Protein AF-A0A2N9N181-F1 (afdb_monomer_lite)

Structure (mmCIF, N/CA/C/O backbone):
data_AF-A0A2N9N181-F1
#
_entry.id   AF-A0A2N9N181-F1
#
loop_
_atom_site.group_PDB
_atom_site.id
_atom_site.type_symbol
_atom_site.label_atom_id
_atom_site.label_alt_id
_atom_site.label_comp_id
_atom_site.label_asym_id
_atom_site.label_entity_id
_atom_site.label_seq_id
_atom_site.pdbx_PDB_ins_code
_atom_site.Cartn_x
_atom_site.Cartn_y
_atom_site.Cartn_z
_atom_site.occupancy
_atom_site.B_iso_or_equiv
_atom_site.auth_seq_id
_atom_site.auth_comp_id
_atom_site.auth_asym_id
_atom_site.auth_atom_id
_atom_site.pdbx_PDB_model_num
ATOM 1 N N . MET A 1 1 ? -2.120 -4.853 -26.267 1.00 71.81 1 MET A N 1
ATOM 2 C CA . MET A 1 1 ? -1.661 -5.645 -25.113 1.00 71.81 1 MET A CA 1
ATOM 3 C C . MET A 1 1 ? -1.950 -7.087 -25.451 1.00 71.81 1 MET A C 1
ATOM 5 O O . MET A 1 1 ? -3.039 -7.342 -25.959 1.00 71.81 1 MET A O 1
ATOM 9 N N . THR A 1 2 ? -0.978 -7.984 -25.324 1.00 90.81 2 THR A N 1
ATOM 10 C CA . THR A 1 2 ? -1.263 -9.405 -25.548 1.00 90.81 2 THR A CA 1
ATOM 11 C C . THR A 1 2 ? -2.114 -9.945 -24.389 1.00 90.81 2 THR A C 1
ATOM 13 O O . THR A 1 2 ? -2.106 -9.345 -23.311 1.00 90.81 2 THR A O 1
ATOM 16 N N . PRO A 1 3 ? -2.846 -11.059 -24.567 1.00 93.81 3 PRO A N 1
ATOM 17 C CA . PRO A 1 3 ? -3.546 -11.702 -23.452 1.00 93.81 3 PRO A CA 1
ATOM 18 C C . PRO A 1 3 ? -2.609 -12.076 -22.291 1.00 93.81 3 PRO A C 1
ATOM 20 O O . PRO A 1 3 ? -3.008 -12.036 -21.132 1.00 93.81 3 PRO A O 1
ATOM 23 N N . GLU A 1 4 ? -1.349 -12.401 -22.596 1.00 93.12 4 GLU A N 1
ATOM 24 C CA . GLU A 1 4 ? -0.320 -12.702 -21.598 1.00 93.12 4 GLU A CA 1
ATOM 25 C C . GLU A 1 4 ? 0.081 -11.456 -20.792 1.00 93.12 4 GLU A C 1
ATOM 27 O O . GLU A 1 4 ? 0.123 -11.507 -19.562 1.00 93.12 4 GLU A O 1
ATOM 32 N N . ASP A 1 5 ? 0.272 -10.313 -21.460 1.00 91.00 5 ASP A N 1
ATOM 33 C CA . ASP A 1 5 ? 0.537 -9.032 -20.789 1.00 91.00 5 ASP A CA 1
ATOM 34 C C . ASP A 1 5 ? -0.628 -8.618 -19.876 1.00 91.00 5 ASP A C 1
ATOM 36 O O . ASP A 1 5 ? -0.415 -8.044 -18.806 1.00 91.00 5 ASP A O 1
ATOM 40 N N . GLU A 1 6 ? -1.866 -8.905 -20.290 1.00 94.12 6 GLU A N 1
ATOM 41 C CA . GLU A 1 6 ? -3.066 -8.642 -19.494 1.00 94.12 6 GLU A CA 1
ATOM 42 C C . GLU A 1 6 ? -3.140 -9.500 -18.242 1.00 94.12 6 GLU A C 1
ATOM 44 O O . GLU A 1 6 ? -3.325 -8.960 -17.149 1.00 94.12 6 GLU A O 1
ATOM 49 N N . ALA A 1 7 ? -2.905 -10.802 -18.374 1.00 96.50 7 ALA A N 1
ATOM 50 C CA . ALA A 1 7 ? -2.836 -11.695 -17.227 1.00 96.50 7 ALA A CA 1
ATOM 51 C C . ALA A 1 7 ? -1.721 -11.277 -16.249 1.00 96.50 7 ALA A C 1
ATOM 53 O O . ALA A 1 7 ? -1.941 -11.241 -15.036 1.00 96.50 7 ALA A O 1
ATOM 54 N N . ALA A 1 8 ? -0.544 -10.896 -16.757 1.00 96.38 8 ALA A N 1
ATOM 55 C CA . ALA A 1 8 ? 0.573 -10.446 -15.929 1.00 96.38 8 ALA A CA 1
ATOM 56 C C . ALA A 1 8 ? 0.271 -9.128 -15.195 1.00 96.38 8 ALA A C 1
ATOM 58 O O . ALA A 1 8 ? 0.608 -8.980 -14.015 1.00 96.38 8 ALA A O 1
ATOM 59 N N . TYR A 1 9 ? -0.396 -8.184 -15.866 1.00 97.38 9 TYR A N 1
ATOM 60 C CA . TYR A 1 9 ? -0.842 -6.934 -15.255 1.00 97.38 9 TYR A CA 1
ATOM 61 C C . TYR A 1 9 ? -1.879 -7.179 -14.152 1.00 97.38 9 TYR A C 1
ATOM 63 O O . TYR A 1 9 ? -1.721 -6.676 -13.039 1.00 97.38 9 TYR A O 1
ATOM 71 N N . GLN A 1 10 ? -2.899 -7.997 -14.424 1.00 97.88 10 GLN A N 1
ATOM 72 C CA . GLN A 1 10 ? -3.932 -8.340 -13.444 1.00 97.88 10 GLN A CA 1
ATOM 73 C C . GLN A 1 10 ? -3.334 -9.033 -12.214 1.00 97.88 10 GLN A C 1
ATOM 75 O O . GLN A 1 10 ? -3.626 -8.632 -11.087 1.00 97.88 10 GLN A O 1
ATOM 80 N N . ALA A 1 11 ? -2.434 -10.001 -12.416 1.00 98.06 11 ALA A N 1
ATOM 81 C CA . ALA A 1 11 ? -1.727 -10.672 -11.326 1.00 98.06 11 ALA A CA 1
ATOM 82 C C . ALA A 1 11 ? -0.882 -9.691 -10.491 1.00 98.06 11 ALA A C 1
ATOM 84 O O . ALA A 1 11 ? -0.854 -9.775 -9.262 1.00 98.06 11 ALA A O 1
ATOM 85 N N . HIS A 1 12 ? -0.224 -8.720 -11.135 1.00 97.88 12 HIS A N 1
ATOM 86 C CA . HIS A 1 12 ? 0.510 -7.656 -10.442 1.00 97.88 12 HIS A CA 1
ATOM 87 C C . HIS A 1 12 ? -0.420 -6.774 -9.601 1.00 97.88 12 HIS A C 1
ATOM 89 O O . HIS A 1 12 ? -0.126 -6.533 -8.430 1.00 97.88 12 HIS A O 1
ATOM 95 N N . CYS A 1 13 ? -1.542 -6.314 -10.159 1.00 98.12 13 CYS A N 1
ATOM 96 C CA . CYS A 1 13 ? -2.526 -5.519 -9.421 1.00 98.12 13 CYS A CA 1
ATOM 97 C C . CYS A 1 13 ? -3.095 -6.296 -8.229 1.00 98.12 13 CYS A C 1
ATOM 99 O O . CYS A 1 13 ? -3.147 -5.758 -7.123 1.00 98.12 13 CYS A O 1
ATOM 101 N N . GLN A 1 14 ? -3.442 -7.570 -8.421 1.00 98.25 14 GLN A N 1
ATOM 102 C CA . GLN A 1 14 ? -3.933 -8.428 -7.347 1.00 98.25 14 GLN A CA 1
ATOM 103 C C . GLN A 1 14 ? -2.898 -8.573 -6.224 1.00 98.25 14 GLN A C 1
ATOM 105 O O . GLN A 1 14 ? -3.222 -8.329 -5.063 1.00 98.25 14 GLN A O 1
ATOM 110 N N . GLY A 1 15 ? -1.637 -8.868 -6.555 1.00 98.38 15 GLY A N 1
ATOM 111 C CA . GLY A 1 15 ? -0.574 -8.976 -5.553 1.00 98.38 15 GLY A CA 1
ATOM 112 C C . GLY A 1 15 ? -0.346 -7.675 -4.772 1.00 98.38 15 GLY A C 1
ATOM 113 O O . GLY A 1 15 ? -0.043 -7.710 -3.578 1.00 98.38 15 GLY A O 1
ATOM 114 N N . MET A 1 16 ? -0.536 -6.514 -5.408 1.00 98.25 16 MET A N 1
ATOM 115 C CA . MET A 1 16 ? -0.464 -5.209 -4.739 1.00 98.25 16 MET A CA 1
ATOM 116 C C . MET A 1 16 ? -1.626 -4.993 -3.761 1.00 98.25 16 MET A C 1
ATOM 118 O O . MET A 1 16 ? -1.395 -4.506 -2.654 1.00 98.25 16 MET A O 1
ATOM 122 N N . VAL A 1 17 ? -2.848 -5.381 -4.139 1.00 98.19 17 VAL A N 1
ATOM 123 C CA . VAL A 1 17 ? -4.029 -5.331 -3.260 1.00 98.19 17 VAL A CA 1
ATOM 124 C C . VAL A 1 17 ? -3.856 -6.260 -2.061 1.00 98.19 17 VAL A C 1
ATOM 126 O O . VAL A 1 17 ? -4.070 -5.829 -0.932 1.00 98.19 17 VAL A O 1
ATOM 129 N N . GLU A 1 18 ? -3.399 -7.492 -2.278 1.00 97.94 18 GLU A N 1
ATOM 130 C CA . GLU A 1 18 ? -3.136 -8.455 -1.201 1.00 97.94 18 GLU A CA 1
ATOM 131 C C . GLU A 1 18 ? -2.053 -7.953 -0.235 1.00 97.94 18 GLU A C 1
ATOM 133 O O . GLU A 1 18 ? -2.201 -8.063 0.981 1.00 97.94 18 GLU A O 1
ATOM 138 N N . SER A 1 19 ? -0.987 -7.347 -0.764 1.00 97.31 19 SER A N 1
ATOM 139 C CA . SER A 1 19 ? 0.142 -6.868 0.044 1.00 97.31 19 SER A CA 1
ATOM 140 C C . SER A 1 19 ? -0.178 -5.614 0.857 1.00 97.31 19 SER A C 1
ATOM 142 O O . SER A 1 19 ? 0.346 -5.443 1.957 1.00 97.31 19 SER A O 1
ATOM 144 N N . LEU A 1 20 ? -0.977 -4.698 0.300 1.00 97.00 20 LEU A N 1
ATOM 145 C CA . LEU A 1 20 ? -1.283 -3.411 0.930 1.00 97.00 20 LEU A CA 1
ATOM 146 C C . LEU A 1 20 ? -2.609 -3.412 1.695 1.00 97.00 20 LEU A C 1
ATOM 148 O O . LEU A 1 20 ? -2.837 -2.484 2.468 1.00 97.00 20 LEU A O 1
ATOM 152 N N . ALA A 1 21 ? -3.447 -4.436 1.502 1.00 96.12 21 ALA A N 1
ATOM 153 C CA . ALA A 1 21 ? -4.716 -4.663 2.194 1.00 96.12 21 ALA A CA 1
ATOM 154 C C . ALA A 1 21 ? -5.567 -3.383 2.363 1.00 96.12 21 ALA A C 1
ATOM 156 O O . ALA A 1 21 ? -5.899 -3.011 3.495 1.00 96.12 21 ALA A O 1
ATOM 157 N N . PRO A 1 22 ? -5.889 -2.675 1.262 1.00 96.00 22 PRO A N 1
ATOM 158 C CA . PRO A 1 22 ? -6.656 -1.442 1.342 1.00 96.00 22 PRO A CA 1
ATOM 159 C C . PRO A 1 22 ? -8.066 -1.689 1.882 1.00 96.00 22 PRO A C 1
ATOM 161 O O . PRO A 1 22 ? -8.705 -2.693 1.563 1.00 96.00 22 PRO A O 1
ATOM 164 N N . LEU A 1 23 ? -8.576 -0.731 2.653 1.00 91.75 23 LEU A N 1
ATOM 165 C CA . LEU A 1 23 ? -9.956 -0.713 3.125 1.00 91.75 23 LEU A CA 1
ATOM 166 C C . LEU A 1 23 ? -10.688 0.560 2.701 1.00 91.75 23 LEU A C 1
ATOM 168 O O . LEU A 1 23 ? -10.236 1.680 2.925 1.00 91.75 23 LEU A O 1
ATOM 172 N N . GLY A 1 24 ? -11.880 0.371 2.139 1.00 89.81 24 GLY A N 1
ATOM 173 C CA . GLY A 1 24 ? -12.690 1.464 1.615 1.00 89.81 24 GLY A CA 1
ATOM 174 C C . GLY A 1 24 ? -12.166 2.010 0.286 1.00 89.81 24 GLY A C 1
ATOM 175 O O . GLY A 1 24 ? -11.045 1.746 -0.140 1.00 89.81 24 GLY A O 1
ATOM 176 N N . HIS A 1 25 ? -13.011 2.787 -0.388 1.00 91.44 25 HIS A N 1
ATOM 177 C CA . HIS A 1 25 ? -12.745 3.250 -1.751 1.00 91.44 25 HIS A CA 1
ATOM 178 C C . HIS A 1 25 ? -11.453 4.071 -1.866 1.00 91.44 25 HIS A C 1
ATOM 180 O O . HIS A 1 25 ? -10.678 3.854 -2.788 1.00 91.44 25 HIS A O 1
ATOM 186 N N . PHE A 1 26 ? -11.183 4.955 -0.902 1.00 92.19 26 PHE A N 1
ATOM 187 C CA . PHE A 1 26 ? -10.013 5.830 -0.957 1.00 92.19 26 PHE A CA 1
ATOM 188 C C . PHE A 1 26 ? -8.683 5.066 -0.861 1.00 92.19 26 PHE A C 1
ATOM 190 O O . PHE A 1 26 ? -7.774 5.320 -1.650 1.00 92.19 26 PHE A O 1
ATOM 197 N N . GLU A 1 27 ? -8.562 4.105 0.065 1.00 95.38 27 GLU A N 1
ATOM 198 C CA . GLU A 1 27 ? -7.365 3.256 0.129 1.00 95.38 27 GLU A CA 1
ATOM 199 C C . GLU A 1 27 ? -7.252 2.380 -1.131 1.00 95.38 27 GLU A C 1
ATOM 201 O O . GLU A 1 27 ? -6.150 2.226 -1.660 1.00 95.38 27 GLU A O 1
ATOM 206 N N . CYS A 1 28 ? -8.370 1.850 -1.649 1.00 96.75 28 CYS A N 1
ATOM 207 C CA . CYS A 1 28 ? -8.379 1.057 -2.883 1.00 96.75 28 CYS A CA 1
ATOM 208 C C . CYS A 1 28 ? -7.861 1.857 -4.085 1.00 96.75 28 CYS A C 1
ATOM 210 O O . CYS A 1 28 ? -7.011 1.360 -4.821 1.00 96.75 28 CYS A O 1
ATOM 212 N N . ASP A 1 29 ? -8.307 3.101 -4.250 1.00 97.62 29 ASP A N 1
ATOM 213 C CA . ASP A 1 29 ? -7.866 3.978 -5.337 1.00 97.62 29 ASP A CA 1
ATOM 214 C C . ASP A 1 29 ? -6.372 4.313 -5.231 1.00 97.62 29 ASP A C 1
ATOM 216 O O . ASP A 1 29 ? -5.650 4.312 -6.233 1.00 97.62 29 ASP A O 1
ATOM 220 N N . LEU A 1 30 ? -5.873 4.552 -4.011 1.00 98.00 30 LEU A N 1
ATOM 221 C CA . LEU A 1 30 ? -4.442 4.750 -3.771 1.00 98.00 30 LEU A CA 1
ATOM 222 C C . LEU A 1 30 ? -3.639 3.507 -4.157 1.00 98.00 30 LEU A C 1
ATOM 224 O O . LEU A 1 30 ? -2.631 3.627 -4.856 1.00 98.00 30 LEU A O 1
ATOM 228 N N . VAL A 1 31 ? -4.082 2.322 -3.731 1.00 98.56 31 VAL A N 1
ATOM 229 C CA . VAL A 1 31 ? -3.414 1.053 -4.049 1.00 98.56 31 VAL A CA 1
ATOM 230 C C . VAL A 1 31 ? -3.435 0.772 -5.547 1.00 98.56 31 VAL A C 1
ATOM 232 O O . VAL A 1 31 ? -2.388 0.415 -6.087 1.00 98.56 31 VAL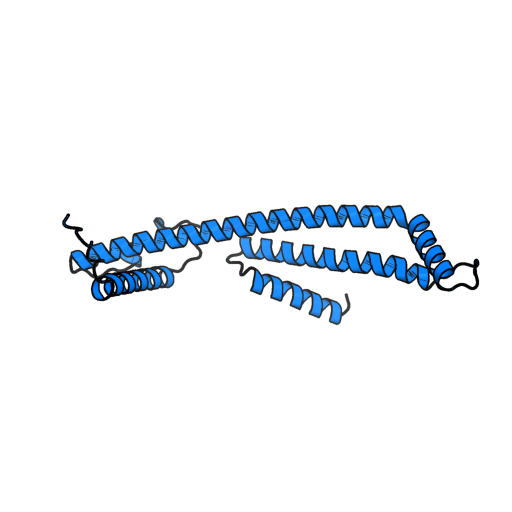 A O 1
ATOM 235 N N . GLN A 1 32 ? -4.557 1.006 -6.231 1.00 98.38 32 GLN A N 1
ATOM 236 C CA . GLN A 1 32 ? -4.631 0.874 -7.684 1.00 98.38 32 GLN A CA 1
ATOM 237 C C . GLN A 1 32 ? -3.651 1.832 -8.368 1.00 98.38 32 GLN A C 1
ATOM 239 O O . GLN A 1 32 ? -2.826 1.390 -9.161 1.00 98.38 32 GLN A O 1
ATOM 244 N N . SER A 1 33 ? -3.631 3.120 -7.993 1.00 98.38 33 SER A N 1
ATOM 245 C CA . SER A 1 33 ? -2.669 4.069 -8.573 1.00 98.38 33 SER A CA 1
ATOM 246 C C . SER A 1 33 ? -1.219 3.649 -8.327 1.00 98.38 33 SER A C 1
ATOM 248 O O . SER A 1 33 ? -0.379 3.862 -9.199 1.00 98.38 33 SER A O 1
ATOM 250 N N . ILE A 1 34 ? -0.893 3.097 -7.153 1.00 98.62 34 ILE A N 1
ATOM 251 C CA . ILE A 1 34 ? 0.455 2.590 -6.863 1.00 98.62 34 ILE A CA 1
ATOM 252 C C . ILE A 1 34 ? 0.761 1.373 -7.744 1.00 98.62 34 ILE A C 1
ATOM 254 O O . ILE A 1 34 ? 1.871 1.268 -8.267 1.00 98.62 34 ILE A O 1
ATOM 258 N N . ALA A 1 35 ? -0.192 0.454 -7.915 1.00 98.50 35 ALA A N 1
ATOM 259 C CA . ALA A 1 35 ? -0.028 -0.717 -8.768 1.00 98.50 35 ALA A CA 1
ATOM 260 C C . ALA A 1 35 ? 0.243 -0.306 -10.223 1.00 98.50 35 ALA A C 1
ATOM 262 O O . ALA A 1 35 ? 1.243 -0.753 -10.792 1.00 98.50 35 ALA A O 1
ATOM 263 N N . ASP A 1 36 ? -0.563 0.602 -10.770 1.00 98.25 36 ASP A N 1
ATOM 264 C CA . ASP A 1 36 ? -0.435 1.124 -12.133 1.00 98.25 36 ASP A CA 1
ATOM 265 C C . ASP A 1 36 ? 0.925 1.795 -12.345 1.00 98.25 36 ASP A C 1
ATOM 267 O O . ASP A 1 36 ? 1.640 1.508 -13.305 1.00 98.25 36 ASP A O 1
ATOM 271 N N . ASP A 1 37 ? 1.326 2.667 -11.420 1.00 98.44 37 ASP A N 1
ATOM 272 C CA . ASP A 1 37 ? 2.590 3.394 -11.507 1.00 98.44 37 ASP A CA 1
ATOM 273 C C . ASP A 1 37 ? 3.799 2.445 -11.404 1.00 98.44 37 ASP A C 1
ATOM 275 O O . ASP A 1 37 ? 4.768 2.583 -12.154 1.00 98.44 37 ASP A O 1
ATOM 279 N N . ARG A 1 38 ? 3.739 1.420 -10.541 1.00 97.94 38 ARG A N 1
ATOM 280 C CA . ARG A 1 38 ? 4.785 0.384 -10.470 1.00 97.94 38 ARG A CA 1
ATOM 281 C C . ARG A 1 38 ? 4.840 -0.465 -11.734 1.00 97.94 38 ARG A C 1
ATOM 283 O O . ARG A 1 38 ? 5.930 -0.852 -12.149 1.00 97.94 38 ARG A O 1
ATOM 290 N N . TRP A 1 39 ? 3.694 -0.759 -12.344 1.00 97.81 39 TRP A N 1
ATOM 291 C CA . TRP A 1 39 ? 3.648 -1.462 -13.623 1.00 97.81 39 TRP A CA 1
ATOM 292 C C . TRP A 1 39 ? 4.304 -0.631 -14.727 1.00 97.81 39 TRP A C 1
ATOM 294 O O . TRP A 1 39 ? 5.136 -1.136 -15.477 1.00 97.81 39 TRP A O 1
ATOM 304 N N . ARG A 1 40 ? 4.028 0.676 -14.763 1.00 96.69 40 ARG A N 1
ATOM 305 C CA . ARG A 1 40 ? 4.666 1.607 -15.703 1.00 96.69 40 ARG A CA 1
ATOM 306 C C . ARG A 1 40 ? 6.184 1.670 -15.539 1.00 96.69 40 ARG A C 1
ATOM 308 O O . ARG A 1 40 ? 6.869 1.731 -16.552 1.00 96.69 40 ARG A O 1
ATOM 315 N N . LEU A 1 41 ? 6.712 1.609 -14.313 1.00 97.44 41 LEU A N 1
ATOM 316 C CA . LEU A 1 41 ? 8.164 1.515 -14.088 1.00 97.44 41 LEU A CA 1
ATOM 317 C C . LEU A 1 41 ? 8.755 0.196 -14.606 1.00 97.44 41 LEU A C 1
ATOM 319 O O . LEU A 1 41 ? 9.825 0.207 -15.206 1.00 97.44 41 LEU A O 1
ATOM 323 N N . LYS A 1 42 ? 8.057 -0.937 -14.437 1.00 95.81 42 LYS A N 1
ATOM 324 C CA . LYS A 1 42 ? 8.494 -2.215 -15.032 1.00 95.81 42 LYS A CA 1
ATOM 325 C C . LYS A 1 42 ? 8.566 -2.112 -16.557 1.00 95.81 42 LYS A C 1
ATOM 327 O O . LYS A 1 42 ? 9.546 -2.545 -17.153 1.00 95.81 42 LYS A O 1
ATOM 332 N N . LEU A 1 43 ? 7.550 -1.511 -17.178 1.00 94.38 43 LEU A N 1
ATOM 333 C CA . LEU A 1 43 ? 7.524 -1.303 -18.625 1.00 94.38 43 LEU A CA 1
ATOM 334 C C . LEU A 1 43 ? 8.610 -0.329 -19.098 1.00 94.38 43 LEU A C 1
ATOM 336 O O . LEU A 1 43 ? 9.186 -0.559 -20.155 1.00 94.38 43 LEU A O 1
ATOM 340 N N . ALA A 1 44 ? 8.919 0.719 -18.330 1.00 95.62 44 ALA A N 1
ATOM 341 C CA . ALA A 1 44 ? 10.008 1.645 -18.643 1.00 95.62 44 ALA A CA 1
ATOM 342 C C . ALA A 1 44 ? 11.359 0.915 -18.734 1.00 95.62 44 ALA A C 1
ATOM 344 O O . ALA A 1 44 ? 12.014 0.984 -19.771 1.00 95.62 44 ALA A O 1
ATOM 345 N N . ALA A 1 45 ? 11.685 0.086 -17.738 1.00 93.38 45 ALA A N 1
ATOM 346 C CA . ALA A 1 45 ? 12.902 -0.728 -17.753 1.00 93.38 45 ALA A CA 1
ATOM 347 C C . ALA A 1 45 ? 12.966 -1.697 -18.953 1.00 93.38 45 ALA A C 1
ATOM 349 O O . ALA A 1 45 ? 14.033 -1.925 -19.528 1.00 93.38 45 ALA A O 1
ATOM 350 N N . VAL A 1 46 ? 11.822 -2.260 -19.363 1.00 94.31 46 VAL A N 1
ATOM 351 C CA . VAL A 1 46 ? 11.732 -3.105 -20.567 1.00 94.31 46 VAL A CA 1
ATOM 352 C C . VAL A 1 46 ? 11.974 -2.286 -21.838 1.00 94.31 46 VAL A C 1
ATOM 354 O O . VAL A 1 46 ? 12.702 -2.737 -22.720 1.00 94.31 46 VAL A O 1
ATOM 357 N N . ILE A 1 47 ? 11.398 -1.085 -21.942 1.00 93.69 47 ILE A N 1
ATOM 358 C CA . ILE A 1 47 ? 11.589 -0.184 -23.090 1.00 93.69 47 ILE A CA 1
ATOM 359 C C . ILE A 1 47 ? 13.057 0.228 -23.220 1.00 93.69 47 ILE A C 1
ATOM 361 O O . ILE A 1 47 ? 13.586 0.209 -24.335 1.00 93.69 47 ILE A O 1
ATOM 365 N N . ASP A 1 48 ? 13.718 0.549 -22.108 1.00 92.75 48 ASP A N 1
ATOM 366 C CA . ASP A 1 48 ? 15.146 0.866 -22.092 1.00 92.75 48 ASP A CA 1
ATOM 367 C C . ASP A 1 48 ? 15.974 -0.301 -22.636 1.00 92.75 48 ASP A C 1
ATOM 369 O O . ASP A 1 48 ? 16.706 -0.145 -23.616 1.00 92.75 48 ASP A O 1
ATOM 373 N N . ASN A 1 49 ? 15.797 -1.501 -22.079 1.00 93.38 49 ASN A N 1
ATOM 374 C CA . ASN A 1 49 ? 16.544 -2.683 -22.509 1.00 93.38 49 ASN A CA 1
ATOM 375 C C . ASN A 1 49 ? 16.282 -3.032 -23.988 1.00 93.38 49 ASN A C 1
ATOM 377 O O . ASN A 1 49 ? 17.209 -3.256 -24.773 1.00 93.38 49 ASN A O 1
ATOM 381 N N . ASN A 1 50 ? 15.017 -3.001 -24.408 1.00 93.69 50 ASN A N 1
ATOM 382 C CA . ASN A 1 50 ? 14.636 -3.291 -25.789 1.00 93.69 50 ASN A CA 1
ATOM 383 C C . ASN A 1 50 ? 15.186 -2.254 -26.776 1.00 93.69 50 ASN A C 1
ATOM 385 O O . ASN A 1 50 ? 15.444 -2.589 -27.932 1.00 93.69 50 ASN A O 1
ATOM 389 N N . THR A 1 51 ? 15.401 -1.011 -26.341 1.00 93.94 51 THR A N 1
ATOM 390 C CA .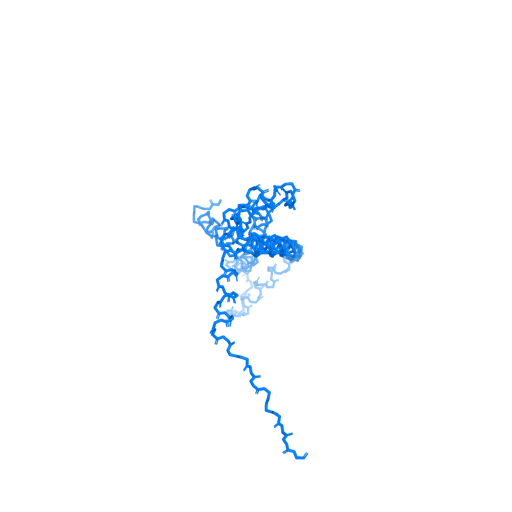 THR A 1 51 ? 15.994 0.036 -27.180 1.00 93.94 51 THR A CA 1
ATOM 391 C C . THR A 1 51 ? 17.450 -0.274 -27.520 1.00 93.94 51 THR A C 1
ATOM 393 O O . THR A 1 51 ? 17.822 -0.212 -28.692 1.00 93.94 51 THR A O 1
ATOM 396 N N . PHE A 1 52 ? 18.249 -0.711 -26.544 1.00 92.31 52 PHE A N 1
ATOM 397 C CA . PHE A 1 52 ? 19.623 -1.158 -26.798 1.00 92.31 52 PHE A CA 1
ATOM 398 C C . PHE A 1 52 ? 19.676 -2.493 -27.543 1.00 92.31 52 PHE A C 1
ATOM 400 O O . PHE A 1 52 ? 20.453 -2.641 -28.484 1.00 92.31 52 PHE A O 1
ATOM 407 N N . THR A 1 53 ? 18.804 -3.440 -27.189 1.00 93.75 53 THR A N 1
ATOM 408 C CA . THR A 1 53 ? 18.717 -4.739 -27.870 1.00 93.75 53 THR A CA 1
ATOM 409 C C . THR A 1 53 ? 18.362 -4.578 -29.351 1.00 93.75 53 THR A C 1
ATOM 411 O O . THR A 1 53 ? 18.924 -5.268 -30.197 1.00 93.75 53 THR A O 1
ATOM 414 N N . ARG A 1 54 ? 17.482 -3.632 -29.704 1.00 92.69 54 ARG A N 1
ATOM 415 C CA . ARG A 1 54 ? 17.195 -3.294 -31.107 1.00 92.69 54 ARG A CA 1
ATOM 416 C C . ARG A 1 54 ? 18.454 -2.847 -31.848 1.00 92.69 54 ARG A C 1
ATOM 418 O O . ARG A 1 54 ? 18.683 -3.319 -32.951 1.00 92.69 54 ARG A O 1
ATOM 425 N N . GLY A 1 55 ? 19.275 -1.989 -31.240 1.00 89.62 55 GLY A N 1
ATOM 426 C CA . GLY A 1 55 ? 20.528 -1.539 -31.852 1.00 89.62 55 GLY A CA 1
ATOM 427 C C . GLY A 1 55 ? 21.538 -2.659 -32.085 1.00 89.62 55 GLY A C 1
ATOM 428 O O . GLY A 1 55 ? 22.235 -2.643 -33.092 1.00 89.62 55 GLY A O 1
ATOM 429 N N . LEU A 1 56 ? 21.586 -3.653 -31.192 1.00 89.19 56 LEU A N 1
ATOM 430 C CA . LEU A 1 56 ? 22.428 -4.841 -31.372 1.00 89.19 56 LEU A CA 1
ATOM 431 C C . LEU A 1 56 ? 21.963 -5.728 -32.538 1.00 89.19 56 LEU A C 1
ATOM 433 O O . LEU A 1 56 ? 22.790 -6.360 -33.185 1.00 89.19 56 LEU A O 1
ATOM 437 N N . ASN A 1 57 ? 20.655 -5.770 -32.807 1.00 89.44 57 ASN A N 1
ATOM 438 C CA . ASN A 1 57 ? 20.071 -6.562 -33.895 1.00 89.44 57 ASN A CA 1
ATOM 439 C C . ASN A 1 57 ? 20.057 -5.837 -35.253 1.00 89.44 57 ASN A C 1
ATOM 441 O O . ASN A 1 57 ? 19.701 -6.451 -36.256 1.00 89.44 57 ASN A O 1
ATOM 445 N N . ASP A 1 58 ? 20.431 -4.558 -35.284 1.00 86.38 58 ASP A N 1
ATOM 446 C CA . ASP A 1 58 ? 20.510 -3.726 -36.489 1.00 86.38 58 ASP A CA 1
ATOM 447 C C . ASP A 1 58 ? 21.938 -3.166 -36.631 1.00 86.38 58 ASP A C 1
ATOM 449 O O . ASP A 1 58 ? 22.174 -1.996 -36.311 1.00 86.38 58 ASP A O 1
ATOM 453 N N . PRO A 1 59 ? 22.931 -4.024 -36.951 1.00 71.12 59 PRO A N 1
ATOM 454 C CA . PRO A 1 59 ? 24.347 -3.665 -36.942 1.00 71.12 59 PRO A CA 1
ATOM 455 C C . PRO A 1 59 ? 24.699 -2.637 -38.028 1.00 71.12 59 PRO A C 1
ATOM 457 O O . PRO A 1 59 ? 24.064 -2.574 -39.074 1.00 71.12 59 PRO A O 1
ATOM 460 N N . ASP A 1 60 ? 25.729 -1.830 -37.755 1.00 71.62 60 ASP A N 1
ATOM 461 C CA . ASP A 1 60 ? 26.261 -0.857 -38.722 1.00 71.62 60 ASP A CA 1
ATOM 462 C C . ASP A 1 60 ? 27.097 -1.534 -39.812 1.00 71.62 60 ASP A C 1
ATOM 464 O O . ASP A 1 60 ? 27.517 -2.678 -39.643 1.00 71.62 60 ASP A O 1
ATOM 468 N N . ASP A 1 61 ? 27.465 -0.770 -40.843 1.00 79.38 61 ASP A N 1
ATOM 469 C CA . ASP A 1 61 ? 28.429 -1.204 -41.867 1.00 79.38 61 ASP A CA 1
ATOM 470 C C . ASP A 1 61 ? 29.872 -1.317 -41.319 1.00 79.38 61 ASP A C 1
ATOM 472 O O . ASP A 1 61 ? 30.763 -1.887 -41.956 1.00 79.38 61 ASP A O 1
ATOM 476 N N . ILE A 1 62 ? 30.136 -0.746 -40.138 1.00 78.12 62 ILE A N 1
ATOM 477 C CA . ILE A 1 62 ? 31.441 -0.796 -39.474 1.00 78.12 62 ILE A CA 1
ATOM 478 C C . ILE A 1 62 ? 31.550 -2.100 -38.679 1.00 78.12 62 ILE A C 1
ATOM 480 O O . ILE A 1 62 ? 30.915 -2.250 -37.637 1.00 78.12 62 ILE A O 1
ATOM 484 N N . HIS A 1 63 ? 32.416 -3.002 -39.146 1.00 82.69 63 HIS A N 1
ATOM 485 C CA . HIS A 1 63 ? 32.728 -4.269 -38.484 1.00 82.69 63 HIS A CA 1
ATOM 486 C C . HIS A 1 63 ? 34.191 -4.316 -38.050 1.00 82.69 63 HIS A C 1
ATOM 488 O O . HIS A 1 63 ? 35.106 -4.327 -38.878 1.00 82.69 63 HIS A O 1
ATOM 494 N N . THR A 1 64 ? 34.429 -4.388 -36.745 1.00 84.12 64 THR A N 1
ATOM 495 C CA . THR A 1 64 ? 35.770 -4.416 -36.155 1.00 84.12 64 THR A CA 1
ATOM 496 C C . THR A 1 64 ? 36.366 -5.821 -36.085 1.00 84.12 64 THR A C 1
ATOM 498 O O . THR A 1 64 ? 37.474 -5.972 -35.583 1.00 84.12 64 THR A O 1
ATOM 501 N N . GLN A 1 65 ? 35.645 -6.851 -36.556 1.00 85.69 65 GLN A N 1
ATOM 502 C CA . GLN A 1 65 ? 36.006 -8.279 -36.430 1.00 85.69 65 GLN A CA 1
ATOM 503 C C . GLN A 1 65 ? 36.158 -8.745 -34.970 1.00 85.69 65 GLN A C 1
ATOM 505 O O . GLN A 1 65 ? 36.736 -9.795 -34.687 1.00 85.69 65 GLN A O 1
ATOM 510 N N . HIS A 1 66 ? 35.607 -7.965 -34.043 1.00 90.94 66 HIS A N 1
ATOM 511 C CA . HIS A 1 66 ? 35.662 -8.180 -32.606 1.00 90.94 66 HIS A CA 1
ATOM 512 C C . HIS A 1 66 ? 34.240 -7.982 -32.071 1.00 90.94 66 HIS A C 1
ATOM 514 O O . HIS A 1 66 ? 33.808 -6.831 -31.965 1.00 90.94 66 HIS A O 1
ATOM 520 N N . PRO A 1 67 ? 33.507 -9.068 -31.756 1.00 89.12 67 PRO A N 1
ATOM 521 C CA . PRO A 1 67 ? 32.088 -9.001 -31.401 1.00 89.12 67 PRO A CA 1
ATOM 522 C C . PRO A 1 67 ? 31.772 -8.022 -30.267 1.00 89.12 67 PRO A C 1
ATOM 524 O O . PRO A 1 67 ? 30.743 -7.350 -30.284 1.00 89.12 67 PRO A O 1
ATOM 527 N N . GLU A 1 68 ? 32.664 -7.906 -29.285 1.00 90.56 68 GLU A N 1
ATOM 528 C CA . GLU A 1 68 ? 32.511 -6.998 -28.151 1.00 90.56 68 GLU A CA 1
ATOM 529 C C . GLU A 1 68 ? 32.618 -5.525 -28.568 1.00 90.56 68 GLU A C 1
ATOM 531 O O . GLU A 1 68 ? 31.871 -4.681 -28.068 1.00 90.56 68 GLU A O 1
ATOM 536 N N . ALA A 1 69 ? 33.523 -5.208 -29.498 1.00 89.94 69 ALA A N 1
ATOM 537 C CA . ALA A 1 69 ? 33.685 -3.855 -30.020 1.00 89.94 69 ALA A CA 1
ATOM 538 C C . ALA A 1 69 ? 32.531 -3.479 -30.965 1.00 89.94 69 ALA A C 1
ATOM 540 O O . ALA A 1 69 ? 32.006 -2.370 -30.860 1.00 89.94 69 ALA A O 1
ATOM 541 N N . ASP A 1 70 ? 32.058 -4.418 -31.787 1.00 89.25 70 ASP A N 1
ATOM 542 C CA . ASP A 1 70 ? 30.869 -4.238 -32.628 1.00 89.25 70 ASP A CA 1
ATOM 543 C C . ASP A 1 70 ? 29.610 -3.969 -31.776 1.00 89.25 70 ASP A C 1
ATOM 545 O O . ASP A 1 70 ? 28.847 -3.036 -32.046 1.00 89.25 70 ASP A O 1
ATOM 549 N N . ALA A 1 71 ? 29.427 -4.713 -30.677 1.00 90.38 71 ALA A N 1
ATOM 550 C CA . ALA A 1 71 ? 28.328 -4.495 -29.736 1.00 90.38 71 ALA A CA 1
ATOM 551 C C . ALA A 1 71 ? 28.403 -3.121 -29.042 1.00 90.38 71 ALA A C 1
ATOM 553 O O . ALA A 1 71 ? 27.386 -2.431 -28.914 1.00 90.38 71 ALA A O 1
ATOM 554 N N . ALA A 1 72 ? 29.597 -2.692 -28.621 1.00 90.81 72 ALA A N 1
ATOM 555 C CA . ALA A 1 72 ? 29.802 -1.388 -27.991 1.00 90.81 72 ALA A CA 1
ATOM 556 C C . ALA A 1 72 ? 29.527 -0.220 -28.956 1.00 90.81 72 ALA A C 1
ATOM 558 O O . ALA A 1 72 ? 28.928 0.788 -28.564 1.00 90.81 72 ALA A O 1
ATOM 559 N N . LEU A 1 73 ? 29.916 -0.354 -30.228 1.00 91.62 73 LEU A N 1
ATOM 560 C CA . LEU A 1 73 ? 29.614 0.631 -31.270 1.00 91.62 73 LEU A CA 1
ATOM 561 C C . LEU A 1 73 ? 28.107 0.721 -31.531 1.00 91.62 73 LEU A C 1
ATOM 563 O O . LEU A 1 73 ? 27.555 1.823 -31.559 1.00 91.62 73 LEU A O 1
ATOM 567 N N . ALA A 1 74 ? 27.420 -0.420 -31.630 1.00 91.56 74 ALA A N 1
ATOM 568 C CA . ALA A 1 74 ? 25.969 -0.465 -31.799 1.00 91.56 74 ALA A CA 1
ATOM 569 C C . ALA A 1 74 ? 25.218 0.201 -30.630 1.00 91.56 74 ALA A C 1
ATOM 571 O O . ALA A 1 74 ? 24.328 1.025 -30.849 1.00 91.56 74 ALA A O 1
ATOM 572 N N . GLN A 1 75 ? 25.610 -0.075 -29.383 1.00 91.25 75 GLN A N 1
ATOM 573 C CA . GLN A 1 75 ? 25.034 0.588 -28.205 1.00 91.25 75 GLN A CA 1
ATOM 574 C C . GLN A 1 75 ? 25.319 2.097 -28.189 1.00 91.25 75 GLN A C 1
ATOM 576 O O . GLN A 1 75 ? 24.439 2.894 -27.857 1.00 91.25 75 GLN A O 1
ATOM 581 N N . THR A 1 76 ? 26.525 2.505 -28.592 1.00 91.94 76 THR A N 1
ATOM 582 C CA . THR A 1 76 ? 26.906 3.921 -28.700 1.00 91.94 76 THR A CA 1
ATOM 583 C C . THR A 1 76 ? 26.053 4.644 -29.741 1.00 91.94 76 THR A C 1
ATOM 585 O O . THR A 1 76 ? 25.588 5.757 -29.492 1.00 91.94 76 THR A O 1
ATOM 588 N N . ARG A 1 77 ? 25.774 4.008 -30.886 1.00 91.62 77 ARG A N 1
ATOM 589 C CA . ARG A 1 77 ? 24.862 4.550 -31.903 1.00 91.62 77 ARG A CA 1
ATOM 590 C C . ARG A 1 77 ? 23.457 4.738 -31.343 1.00 91.62 77 ARG A C 1
ATOM 592 O O . ARG A 1 77 ? 22.874 5.804 -31.542 1.00 91.62 77 ARG A O 1
ATOM 599 N N . VAL A 1 78 ? 22.923 3.752 -30.617 1.00 92.81 78 VAL A N 1
ATOM 600 C CA . VAL A 1 78 ? 21.622 3.887 -29.934 1.00 92.81 78 VAL A CA 1
ATOM 601 C C . VAL A 1 78 ? 21.635 5.088 -28.996 1.00 92.81 78 VAL A C 1
ATOM 603 O O . VAL A 1 78 ? 20.735 5.919 -29.061 1.00 92.81 78 VAL A O 1
ATOM 606 N N . TRP A 1 79 ? 22.676 5.239 -28.178 1.00 92.38 79 TRP A N 1
ATOM 607 C CA . TRP A 1 79 ? 22.799 6.396 -27.297 1.00 92.38 79 TRP A CA 1
ATOM 608 C C . TRP A 1 79 ? 22.788 7.717 -28.076 1.00 92.38 79 TRP A C 1
ATOM 610 O O . TRP A 1 79 ? 21.996 8.603 -27.773 1.00 92.38 79 TRP A O 1
ATOM 620 N N . LEU A 1 80 ? 23.609 7.859 -29.117 1.00 92.94 80 LEU A N 1
ATOM 621 C CA . LEU A 1 80 ? 23.681 9.095 -29.901 1.00 92.94 80 LEU A CA 1
ATOM 622 C C . LEU A 1 80 ? 22.358 9.433 -30.607 1.00 92.94 80 LEU A C 1
ATOM 624 O O . LEU A 1 80 ? 21.992 10.605 -30.684 1.00 92.94 80 LEU A O 1
ATOM 628 N N . THR A 1 81 ? 21.630 8.422 -31.084 1.00 92.94 81 THR A N 1
ATOM 629 C CA . THR A 1 81 ? 20.389 8.596 -31.860 1.00 92.94 81 THR A CA 1
ATOM 630 C C . THR A 1 81 ? 19.139 8.755 -30.991 1.00 92.94 81 THR A C 1
ATOM 632 O O . THR A 1 81 ? 18.270 9.566 -31.314 1.00 92.94 81 THR A O 1
ATOM 635 N N . ASP A 1 82 ? 19.049 8.035 -29.871 1.00 93.69 82 ASP A N 1
ATOM 636 C CA . ASP A 1 82 ? 17.871 7.993 -28.997 1.00 93.69 82 ASP A CA 1
ATOM 637 C C . ASP A 1 82 ? 18.082 8.669 -27.625 1.00 93.69 82 ASP A C 1
ATOM 639 O O . ASP A 1 82 ? 17.149 8.690 -26.817 1.00 93.69 82 ASP A O 1
ATOM 643 N N . SER A 1 83 ? 19.243 9.288 -27.358 1.00 91.94 83 SER A N 1
ATOM 644 C CA . SER A 1 83 ? 19.580 9.953 -26.075 1.00 91.94 83 SER A CA 1
ATOM 645 C C . SER A 1 83 ? 18.470 10.842 -25.518 1.00 91.94 83 SER A C 1
ATOM 647 O O . SER A 1 83 ? 18.174 10.786 -24.328 1.00 91.94 83 SER A O 1
ATOM 649 N N . HIS A 1 84 ? 17.819 11.648 -26.361 1.00 94.81 84 HIS A N 1
ATOM 650 C CA . HIS A 1 84 ? 16.720 12.510 -25.924 1.00 94.81 84 HIS A CA 1
ATOM 651 C C . HIS A 1 84 ? 15.513 11.706 -25.410 1.00 94.81 84 HIS A C 1
ATOM 653 O O . HIS A 1 84 ? 14.918 12.063 -24.394 1.00 94.81 84 HIS A O 1
ATOM 659 N N . LYS A 1 85 ? 15.149 10.606 -26.083 1.00 94.25 85 LYS A N 1
ATOM 660 C CA . LYS A 1 85 ? 14.031 9.742 -25.666 1.00 94.25 85 LYS A CA 1
ATOM 661 C C . LYS A 1 85 ? 14.363 9.007 -24.370 1.00 94.25 85 LYS A C 1
ATOM 663 O O . LYS A 1 85 ? 13.520 8.973 -23.479 1.00 94.25 85 LYS A O 1
ATOM 668 N N . LEU A 1 86 ? 15.588 8.491 -24.257 1.00 93.31 86 LEU A N 1
ATOM 669 C CA . LEU A 1 86 ? 16.092 7.855 -23.036 1.00 93.31 86 LEU A CA 1
ATOM 670 C C . LEU A 1 86 ? 16.095 8.853 -21.868 1.00 93.31 86 LEU A C 1
ATOM 672 O O . LEU A 1 86 ? 15.556 8.570 -20.804 1.00 93.31 86 LEU A O 1
ATOM 676 N N . GLY A 1 87 ? 16.574 10.079 -22.097 1.00 94.69 87 GLY A N 1
ATOM 677 C CA . GLY A 1 87 ? 16.535 11.149 -21.101 1.00 94.69 87 GLY A CA 1
ATOM 678 C C . GLY A 1 87 ? 15.113 11.506 -20.653 1.00 94.69 87 GLY A C 1
ATOM 679 O O . GLY A 1 87 ? 14.866 11.693 -19.460 1.00 94.69 87 GLY A O 1
ATOM 680 N N . LEU A 1 88 ? 14.147 11.558 -21.578 1.00 95.56 88 LEU A N 1
ATOM 681 C CA . LEU A 1 88 ? 12.735 11.738 -21.226 1.00 95.56 88 LEU A CA 1
ATOM 682 C C . LEU A 1 88 ? 12.196 10.570 -20.394 1.00 95.56 88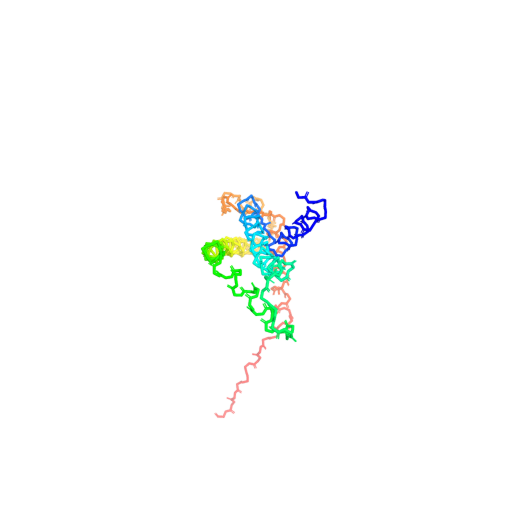 LEU A C 1
ATOM 684 O O . LEU A 1 88 ? 11.467 10.815 -19.431 1.00 95.56 88 LEU A O 1
ATOM 688 N N . LEU A 1 89 ? 12.548 9.330 -20.741 1.00 95.56 89 LEU A N 1
ATOM 689 C CA . LEU A 1 89 ? 12.121 8.143 -20.006 1.00 95.56 89 LEU A CA 1
ATOM 690 C C . LEU A 1 89 ? 12.623 8.185 -18.559 1.00 95.56 89 LEU A C 1
ATOM 692 O O . LEU A 1 89 ? 11.798 8.127 -17.648 1.00 95.56 89 LEU A O 1
ATOM 696 N N . THR A 1 90 ? 13.911 8.462 -18.340 1.00 94.94 90 THR A N 1
ATOM 697 C CA . THR A 1 90 ? 14.489 8.647 -16.995 1.00 94.94 90 THR A CA 1
ATOM 698 C C . THR A 1 90 ? 13.767 9.740 -16.193 1.00 94.94 90 THR A C 1
ATOM 700 O O . THR A 1 90 ? 13.494 9.589 -14.999 1.00 94.94 90 THR A O 1
ATOM 703 N N . LEU A 1 91 ? 13.401 10.860 -16.830 1.00 96.50 91 LEU A N 1
ATOM 704 C CA . LEU A 1 91 ? 12.628 11.916 -16.165 1.00 96.50 91 LEU A CA 1
ATOM 705 C C . LEU A 1 91 ? 11.222 11.447 -15.773 1.00 96.50 91 LEU A C 1
ATOM 707 O O . LEU A 1 91 ? 10.718 11.834 -14.713 1.00 96.50 91 LEU A O 1
ATOM 711 N N . TYR A 1 92 ? 10.561 10.652 -16.616 1.00 95.75 92 TYR A N 1
ATOM 712 C CA . TYR A 1 92 ? 9.260 10.075 -16.289 1.00 95.75 92 TYR A CA 1
ATOM 713 C C . TYR A 1 92 ? 9.363 9.063 -15.153 1.00 95.75 92 TYR A C 1
ATOM 715 O O . TYR A 1 92 ? 8.549 9.139 -14.234 1.00 95.75 92 TYR A O 1
ATOM 723 N N . GLU A 1 93 ? 10.375 8.200 -15.151 1.00 97.06 93 GLU A N 1
ATOM 724 C CA . GLU A 1 93 ? 10.630 7.264 -14.055 1.00 97.06 93 GLU A CA 1
ATOM 725 C C . GLU A 1 93 ? 10.797 7.994 -12.723 1.00 97.06 93 GLU A C 1
ATOM 727 O O . GLU A 1 93 ? 10.095 7.686 -11.761 1.00 97.06 93 GLU A O 1
ATOM 732 N N . ALA A 1 94 ? 11.625 9.043 -12.677 1.00 97.69 94 ALA A N 1
ATOM 733 C CA . ALA A 1 94 ? 11.816 9.839 -11.467 1.00 97.69 94 ALA A CA 1
ATOM 734 C C . ALA A 1 94 ? 10.509 10.490 -10.972 1.00 97.69 94 ALA A C 1
ATOM 736 O O . ALA A 1 94 ? 10.259 10.569 -9.766 1.00 97.69 94 ALA A O 1
ATOM 737 N N . ARG A 1 95 ? 9.646 10.960 -11.883 1.00 97.56 95 ARG A N 1
ATOM 738 C CA . ARG A 1 95 ? 8.332 11.525 -11.523 1.00 97.56 95 ARG A CA 1
ATOM 739 C C . ARG A 1 95 ? 7.371 10.457 -11.005 1.00 97.56 95 ARG A C 1
ATOM 741 O O . ARG A 1 95 ? 6.687 10.702 -10.012 1.00 97.56 95 ARG A O 1
ATOM 748 N N . ILE A 1 96 ? 7.324 9.296 -11.656 1.00 98.06 96 ILE A N 1
ATOM 749 C CA . ILE A 1 96 ? 6.480 8.165 -11.256 1.00 98.06 96 ILE A CA 1
ATOM 750 C C . ILE A 1 96 ? 6.922 7.646 -9.884 1.00 98.06 96 ILE A C 1
ATOM 752 O O . ILE A 1 96 ? 6.086 7.476 -9.002 1.00 98.06 96 ILE A O 1
ATOM 756 N N . GLN A 1 97 ? 8.228 7.505 -9.659 1.00 98.00 97 GLN A N 1
ATOM 757 C CA . GLN A 1 97 ? 8.800 7.096 -8.379 1.00 98.00 97 GLN A CA 1
ATOM 758 C C . GLN A 1 97 ? 8.368 8.032 -7.238 1.00 98.00 97 GLN A C 1
ATOM 760 O O . GLN A 1 97 ? 7.848 7.576 -6.220 1.00 98.00 97 GLN A O 1
ATOM 765 N N . ARG A 1 98 ? 8.465 9.354 -7.438 1.00 98.31 98 ARG A N 1
ATOM 766 C CA . ARG A 1 98 ? 7.995 10.347 -6.452 1.00 98.31 98 ARG A CA 1
ATOM 767 C C . ARG A 1 98 ? 6.487 10.262 -6.201 1.00 98.31 98 ARG A C 1
ATOM 769 O O . ARG A 1 98 ? 6.041 10.440 -5.068 1.00 98.31 98 ARG A O 1
ATOM 776 N N . LYS A 1 99 ? 5.687 10.003 -7.242 1.00 98.06 99 LYS A N 1
ATOM 777 C CA . LYS A 1 99 ? 4.233 9.814 -7.109 1.00 98.06 99 LYS A CA 1
ATOM 778 C C . LYS A 1 99 ? 3.917 8.565 -6.278 1.00 98.06 99 LYS A C 1
ATOM 780 O O . LYS A 1 99 ? 3.095 8.650 -5.368 1.00 98.06 99 LYS A O 1
ATOM 785 N N . ILE A 1 100 ? 4.610 7.453 -6.531 1.00 98.44 100 ILE A N 1
ATOM 786 C CA . ILE A 1 100 ? 4.491 6.213 -5.750 1.00 98.44 100 ILE A CA 1
ATOM 787 C C . ILE A 1 100 ? 4.829 6.467 -4.280 1.00 98.44 100 ILE A C 1
ATOM 789 O O . ILE A 1 100 ? 4.052 6.090 -3.407 1.00 98.44 100 ILE A O 1
ATOM 793 N N . GLU A 1 101 ? 5.954 7.126 -3.997 1.00 98.31 101 GLU A N 1
ATOM 794 C CA . GLU A 1 101 ? 6.385 7.442 -2.628 1.00 98.31 101 GLU A CA 1
ATOM 795 C C . GLU A 1 101 ? 5.345 8.282 -1.884 1.00 98.31 101 GLU A C 1
ATOM 797 O O . GLU A 1 101 ? 4.980 7.960 -0.752 1.00 98.31 101 GLU A O 1
ATOM 802 N N . LYS A 1 102 ? 4.806 9.314 -2.543 1.00 98.50 102 LYS A N 1
ATOM 803 C CA . LYS A 1 102 ? 3.751 10.157 -1.975 1.00 98.50 102 LYS A CA 1
ATOM 804 C C . LYS A 1 102 ? 2.477 9.359 -1.694 1.00 98.50 102 LYS A C 1
ATOM 806 O O . LYS A 1 102 ? 1.927 9.466 -0.601 1.00 98.50 102 LYS A O 1
ATOM 811 N N . ASN A 1 103 ? 2.017 8.555 -2.650 1.00 98.38 103 ASN A N 1
ATOM 812 C CA . ASN A 1 103 ? 0.799 7.764 -2.485 1.00 98.38 103 ASN A CA 1
ATOM 813 C C . ASN A 1 103 ? 0.959 6.699 -1.392 1.00 98.38 103 ASN A C 1
ATOM 815 O O . ASN A 1 103 ? 0.046 6.511 -0.593 1.00 98.38 103 ASN A O 1
ATOM 819 N N . LEU A 1 104 ? 2.128 6.058 -1.293 1.00 98.31 104 LEU A N 1
ATOM 820 C CA . LEU A 1 104 ? 2.442 5.126 -0.206 1.00 98.31 104 LEU A CA 1
ATOM 821 C C . LEU A 1 104 ? 2.458 5.818 1.159 1.00 98.31 104 LEU A C 1
ATOM 823 O O . LEU A 1 104 ? 1.975 5.241 2.131 1.00 98.31 104 LEU A O 1
ATOM 827 N N . ALA A 1 105 ? 2.997 7.035 1.249 1.00 98.44 105 ALA A N 1
ATOM 828 C CA . ALA A 1 105 ? 2.981 7.804 2.489 1.00 98.44 105 ALA A CA 1
ATOM 829 C C . ALA A 1 105 ? 1.545 8.143 2.922 1.00 98.44 105 ALA A C 1
ATOM 831 O O . ALA A 1 105 ? 1.193 7.922 4.079 1.00 98.44 105 ALA A O 1
ATOM 832 N N . ILE A 1 106 ? 0.703 8.600 1.987 1.00 97.88 106 ILE A N 1
ATOM 833 C CA . ILE A 1 106 ? -0.716 8.888 2.253 1.00 97.88 106 ILE A CA 1
ATOM 834 C C . ILE A 1 106 ? -1.448 7.618 2.701 1.00 97.88 106 ILE A C 1
ATOM 836 O O . ILE A 1 106 ? -2.150 7.649 3.707 1.00 97.88 106 ILE A O 1
ATOM 840 N N . LEU A 1 107 ? -1.252 6.498 1.999 1.00 97.75 107 LEU A N 1
ATOM 841 C CA . LEU A 1 107 ? -1.874 5.221 2.347 1.00 97.75 107 LEU A CA 1
ATOM 842 C C . LEU A 1 107 ? -1.480 4.771 3.758 1.00 97.75 107 LEU A C 1
ATOM 844 O O . LEU A 1 107 ? -2.345 4.434 4.559 1.00 97.75 107 LEU A O 1
ATOM 848 N N . ARG A 1 108 ? -0.184 4.809 4.090 1.00 97.19 108 ARG A N 1
ATOM 849 C CA . ARG A 1 108 ? 0.302 4.429 5.425 1.00 97.19 108 ARG A CA 1
ATOM 850 C C . ARG A 1 108 ? -0.285 5.312 6.516 1.00 97.19 108 ARG A C 1
ATOM 852 O O . ARG A 1 108 ? -0.674 4.782 7.551 1.00 97.19 108 ARG A O 1
ATOM 859 N N . GLN A 1 109 ? -0.375 6.619 6.277 1.00 96.12 109 GLN A N 1
ATOM 860 C CA . GLN A 1 109 ? -0.997 7.539 7.223 1.00 96.12 109 GLN A CA 1
ATOM 861 C C . GLN A 1 109 ? -2.467 7.170 7.456 1.00 96.12 109 GLN A C 1
ATOM 863 O O . GLN A 1 109 ? -2.867 6.993 8.598 1.00 96.12 109 GLN A O 1
ATOM 868 N N . GLN A 1 110 ? -3.244 6.952 6.389 1.00 93.06 110 GLN A N 1
ATOM 869 C CA . GLN A 1 110 ? -4.650 6.543 6.502 1.00 93.06 110 GLN A CA 1
ATOM 870 C C . GLN A 1 110 ? -4.811 5.234 7.283 1.00 93.06 110 GLN A C 1
ATOM 872 O O . GLN A 1 110 ? -5.652 5.136 8.175 1.00 93.06 110 GLN A O 1
ATOM 877 N N . GLN A 1 111 ? -3.971 4.240 6.998 1.00 94.38 111 GLN A N 1
ATOM 878 C CA . GLN A 1 111 ? -4.009 2.956 7.693 1.00 94.38 111 GLN A CA 1
ATOM 879 C C . GLN A 1 111 ? -3.635 3.085 9.175 1.00 94.38 111 GLN A C 1
ATOM 881 O O . GLN A 1 111 ? -4.246 2.421 10.015 1.00 94.38 111 GLN A O 1
ATOM 886 N N . GLN A 1 112 ? -2.669 3.946 9.508 1.00 94.06 112 GLN A N 1
ATOM 887 C CA . GLN A 1 112 ? -2.294 4.254 10.889 1.00 94.06 112 GLN A CA 1
ATOM 888 C C . GLN A 1 112 ? -3.410 4.989 11.631 1.00 94.06 112 GLN A C 1
ATOM 890 O O . GLN A 1 112 ? -3.774 4.570 12.726 1.00 94.06 112 GLN A O 1
ATOM 895 N N . ASP A 1 113 ? -3.989 6.027 11.027 1.00 91.31 113 ASP A N 1
ATOM 896 C CA . ASP A 1 113 ? -5.090 6.801 11.609 1.00 91.31 113 ASP A CA 1
ATOM 897 C C . ASP A 1 113 ? -6.294 5.899 11.888 1.00 91.31 113 ASP A C 1
ATOM 899 O O . ASP A 1 113 ? -6.889 5.932 12.966 1.00 91.31 113 ASP A O 1
ATOM 903 N N . ARG A 1 114 ? -6.600 5.015 10.934 1.00 89.69 114 ARG A N 1
ATOM 904 C CA . ARG A 1 114 ? -7.628 3.988 11.069 1.00 89.69 114 ARG A CA 1
ATOM 905 C C . ARG A 1 114 ? -7.296 3.045 12.231 1.00 89.69 114 ARG A C 1
ATOM 907 O O . ARG A 1 114 ? -8.108 2.874 13.136 1.00 89.69 114 ARG A O 1
ATOM 914 N N . GLN A 1 115 ? -6.106 2.453 12.264 1.00 90.56 115 GLN A N 1
ATOM 915 C CA . GLN A 1 115 ? -5.724 1.547 13.351 1.00 90.56 115 GLN A CA 1
ATOM 916 C C . GLN A 1 115 ? -5.794 2.227 14.731 1.00 90.56 115 GLN A C 1
ATOM 918 O O . GLN A 1 115 ? -6.347 1.646 15.663 1.00 90.56 115 GLN A O 1
ATOM 923 N N . ALA A 1 116 ? -5.326 3.470 14.846 1.00 91.69 116 ALA A N 1
ATOM 924 C CA . ALA A 1 116 ? -5.392 4.247 16.081 1.00 91.69 116 ALA A CA 1
ATOM 925 C C . ALA A 1 116 ? -6.841 4.537 16.509 1.00 91.69 116 ALA A C 1
ATOM 927 O O . ALA A 1 116 ? -7.185 4.406 17.685 1.00 91.69 116 ALA A O 1
ATOM 928 N N . ALA A 1 117 ? -7.719 4.880 15.561 1.00 90.25 117 ALA A N 1
ATOM 929 C CA . ALA A 1 117 ? -9.140 5.080 15.832 1.00 90.25 117 ALA A CA 1
ATOM 930 C C . ALA A 1 117 ? -9.814 3.802 16.360 1.00 90.25 117 ALA A C 1
ATOM 932 O O . ALA A 1 117 ? -10.617 3.868 17.292 1.00 90.25 117 ALA A O 1
ATOM 933 N N . LEU A 1 118 ? -9.469 2.639 15.800 1.00 90.88 118 LEU A N 1
ATOM 934 C CA . LEU A 1 118 ? -9.970 1.350 16.278 1.00 90.88 118 LEU A CA 1
ATOM 935 C C . LEU A 1 118 ? -9.471 1.027 17.682 1.00 90.88 118 LEU A C 1
ATOM 937 O O . LEU A 1 118 ? -10.253 0.591 18.522 1.00 90.88 118 LEU A O 1
ATOM 941 N N . GLU A 1 119 ? -8.180 1.218 17.938 1.00 92.44 119 GLU A N 1
ATOM 942 C CA . GLU A 1 119 ? -7.587 0.973 19.253 1.00 92.44 119 GLU A CA 1
ATOM 943 C C . GLU A 1 119 ? -8.261 1.822 20.327 1.00 92.44 119 GLU A C 1
ATOM 945 O O . GLU A 1 119 ? -8.674 1.281 21.353 1.00 92.44 119 GLU A O 1
ATOM 950 N N . LYS A 1 120 ? -8.482 3.109 20.041 1.00 92.25 120 LYS A N 1
ATOM 951 C CA . LYS A 1 120 ? -9.208 4.014 20.933 1.00 92.25 120 LYS A CA 1
ATOM 952 C C . LYS A 1 120 ? -10.646 3.547 21.189 1.00 92.25 120 LYS A C 1
ATOM 954 O O . LYS A 1 120 ? -11.061 3.464 22.342 1.00 92.25 120 LYS A O 1
ATOM 959 N N . ALA A 1 121 ? -11.393 3.187 20.144 1.00 92.50 121 ALA A N 1
ATOM 960 C CA . ALA A 1 121 ? -12.768 2.703 20.299 1.00 92.50 121 ALA A CA 1
ATOM 961 C C . ALA A 1 121 ? -12.837 1.400 21.119 1.00 92.50 121 ALA A C 1
ATOM 963 O O . ALA A 1 121 ? -13.723 1.217 21.952 1.00 92.50 121 ALA A O 1
ATOM 964 N N . VAL A 1 122 ? -11.880 0.490 20.913 1.00 94.31 122 VAL A N 1
ATOM 965 C CA . VAL A 1 122 ? -11.765 -0.754 21.684 1.00 94.31 122 VAL A CA 1
ATOM 966 C C . VAL A 1 122 ? -11.414 -0.475 23.142 1.00 94.31 122 VAL A C 1
ATOM 968 O O . VAL A 1 122 ? -11.961 -1.136 24.024 1.00 94.31 122 VAL A O 1
ATOM 971 N N . GLU A 1 123 ? -10.517 0.470 23.416 1.00 94.69 123 GLU A N 1
ATOM 972 C CA . GLU A 1 123 ? -10.165 0.879 24.777 1.00 94.69 123 GLU A CA 1
ATOM 973 C C . GLU A 1 123 ? -11.385 1.439 25.517 1.00 94.69 123 GLU A C 1
ATOM 975 O O . GLU A 1 123 ? -11.739 0.930 26.583 1.00 94.69 123 GLU A O 1
ATOM 980 N N . GLU A 1 124 ? -12.081 2.406 24.918 1.00 93.75 124 GLU A N 1
ATOM 981 C CA . GLU A 1 124 ? -13.290 3.012 25.483 1.00 93.75 124 GLU A CA 1
ATOM 982 C C . GLU A 1 124 ? -14.382 1.958 25.733 1.00 93.75 124 GLU A C 1
ATOM 984 O O . GLU A 1 124 ? -14.910 1.865 26.843 1.00 93.75 124 GLU A O 1
ATOM 989 N N . ALA A 1 125 ? -14.651 1.082 24.757 1.00 94.38 125 ALA A N 1
ATOM 990 C CA . ALA A 1 125 ? -15.601 -0.020 24.918 1.00 94.38 125 ALA A CA 1
ATOM 991 C C . ALA A 1 125 ? -15.178 -1.007 26.021 1.00 94.38 125 ALA A C 1
ATOM 993 O O . ALA A 1 125 ? -16.018 -1.500 26.774 1.00 94.38 125 ALA A O 1
ATOM 994 N N . THR A 1 126 ? -13.877 -1.282 26.163 1.00 95.81 126 THR A N 1
ATOM 995 C CA . THR A 1 126 ? -13.359 -2.138 27.242 1.00 95.81 126 THR A CA 1
ATOM 996 C C . THR A 1 126 ? -13.618 -1.499 28.607 1.00 95.81 126 THR A C 1
ATOM 998 O O . THR A 1 126 ? -14.057 -2.193 29.523 1.00 95.81 126 THR A O 1
ATOM 1001 N N . LEU A 1 127 ? -13.378 -0.193 28.759 1.00 95.75 127 LEU A N 1
ATOM 1002 C CA . LEU A 1 127 ? -13.617 0.532 30.011 1.00 95.75 127 LEU A CA 1
ATOM 1003 C C . LEU A 1 127 ? -15.102 0.550 30.387 1.00 95.75 127 LEU A C 1
ATOM 1005 O O . LEU A 1 127 ? -15.449 0.285 31.539 1.00 95.75 127 LEU A O 1
ATOM 1009 N N . LEU A 1 128 ? -15.985 0.795 29.418 1.00 95.00 128 LEU A N 1
ATOM 1010 C CA . LEU A 1 128 ? -17.432 0.744 29.634 1.00 95.00 128 LEU A CA 1
ATOM 1011 C C . LEU A 1 128 ? -17.895 -0.660 30.036 1.00 95.00 128 LEU A C 1
ATOM 1013 O O . LEU A 1 128 ? -18.681 -0.808 30.972 1.00 95.00 128 LEU A O 1
ATOM 1017 N N . ALA A 1 129 ? -17.343 -1.701 29.409 1.00 94.56 129 ALA A N 1
ATOM 1018 C CA . ALA A 1 129 ? -17.642 -3.078 29.777 1.00 94.56 129 ALA A CA 1
ATOM 1019 C C . ALA A 1 129 ? -17.148 -3.437 31.191 1.00 94.56 129 ALA A C 1
ATOM 1021 O O . ALA A 1 129 ? -17.846 -4.130 31.933 1.00 94.56 129 ALA A O 1
ATOM 1022 N N . GLN A 1 130 ? -15.975 -2.938 31.603 1.00 94.00 130 GLN A N 1
ATOM 1023 C CA . GLN A 1 130 ? -15.485 -3.081 32.981 1.00 94.00 130 GLN A CA 1
ATOM 1024 C C . GLN A 1 130 ? -16.404 -2.380 33.984 1.00 94.00 130 GLN A C 1
ATOM 1026 O O . GLN A 1 130 ? -16.680 -2.932 35.049 1.00 94.00 130 GLN A O 1
ATOM 1031 N N . LEU A 1 131 ? -16.888 -1.183 33.643 1.00 94.88 131 LEU A N 1
ATOM 1032 C CA . LEU A 1 131 ? -17.815 -0.427 34.478 1.00 94.88 131 LEU A CA 1
ATOM 1033 C C . LEU A 1 131 ? -19.147 -1.167 34.647 1.00 94.88 131 LEU A C 1
ATOM 1035 O O . LEU A 1 131 ? -19.622 -1.292 35.775 1.00 94.88 131 LEU A O 1
ATOM 1039 N N . ALA A 1 132 ? -19.721 -1.685 33.557 1.00 94.25 132 ALA A N 1
ATOM 1040 C CA . ALA A 1 132 ? -20.943 -2.487 33.596 1.00 94.25 132 ALA A CA 1
ATOM 1041 C C . ALA A 1 132 ? -20.754 -3.728 34.483 1.00 94.25 132 ALA A C 1
ATOM 1043 O O . ALA A 1 132 ? -21.526 -3.950 35.414 1.00 94.25 132 ALA A O 1
ATOM 1044 N N . ALA A 1 133 ? -19.654 -4.466 34.295 1.00 92.31 133 ALA A N 1
ATOM 1045 C CA . ALA A 1 133 ? -19.333 -5.629 35.120 1.00 92.31 133 ALA A CA 1
ATOM 1046 C C . ALA A 1 133 ? -19.180 -5.278 36.612 1.00 92.31 133 ALA A C 1
ATOM 1048 O O . ALA A 1 133 ? -19.680 -6.007 37.467 1.00 92.31 133 ALA A O 1
ATOM 1049 N N . ALA A 1 134 ? -18.538 -4.150 36.942 1.00 92.56 134 ALA A N 1
ATOM 1050 C CA . ALA A 1 134 ? -18.392 -3.683 38.324 1.00 92.56 134 ALA A CA 1
ATOM 1051 C C . ALA A 1 134 ? -19.735 -3.311 38.978 1.00 92.56 134 ALA A C 1
ATOM 1053 O O . ALA A 1 134 ? -19.875 -3.428 40.195 1.00 92.56 134 ALA A O 1
ATOM 1054 N N . LYS A 1 135 ? -20.723 -2.893 38.179 1.00 94.38 135 LYS A N 1
ATOM 1055 C CA . LYS A 1 135 ? -22.102 -2.625 38.614 1.00 94.38 135 LYS A CA 1
ATOM 1056 C C . LYS A 1 135 ? -23.000 -3.869 38.618 1.00 94.38 135 LYS A C 1
ATOM 1058 O O . LYS A 1 135 ? -24.126 -3.791 39.096 1.00 94.38 135 LYS A O 1
ATOM 1063 N N . GLY A 1 136 ? -22.520 -5.007 38.110 1.00 92.75 136 GLY A N 1
ATOM 1064 C CA . GLY A 1 136 ? -23.328 -6.217 37.924 1.00 92.75 136 GLY A CA 1
ATOM 1065 C C . GLY A 1 136 ? -24.286 -6.148 36.726 1.00 92.75 136 GLY A C 1
ATOM 1066 O O . GLY A 1 136 ? -25.248 -6.908 36.669 1.00 92.75 136 GLY A O 1
ATOM 1067 N N . GLU A 1 137 ? -24.035 -5.245 35.779 1.00 94.00 137 GLU A N 1
ATOM 1068 C CA . GLU A 1 137 ? -24.822 -5.035 34.563 1.00 94.00 137 GLU A CA 1
ATOM 1069 C C . GLU A 1 137 ? -24.160 -5.713 33.348 1.00 94.00 137 GLU A C 1
ATOM 1071 O O . GLU A 1 137 ? -22.951 -5.961 33.321 1.00 94.00 137 GLU A 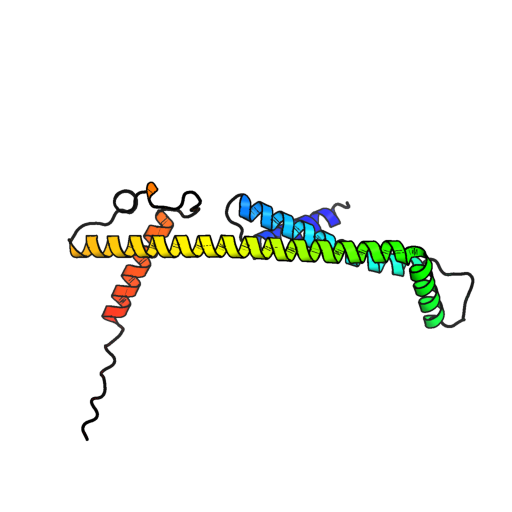O 1
ATOM 1076 N N . SER A 1 138 ? -24.945 -5.998 32.306 1.00 91.19 138 SER A N 1
ATOM 1077 C CA . SER A 1 138 ? -24.431 -6.499 31.027 1.00 91.19 138 SER A CA 1
ATOM 1078 C C . SER A 1 138 ? -24.064 -5.348 30.089 1.00 91.19 138 SER A C 1
ATOM 1080 O O . SER A 1 138 ? -24.892 -4.461 29.867 1.00 91.19 138 SER A O 1
ATOM 1082 N N . PHE A 1 139 ? -22.877 -5.410 29.485 1.00 92.56 139 PHE A N 1
ATOM 1083 C CA . PHE A 1 139 ? -22.451 -4.485 28.433 1.00 92.56 139 PHE A CA 1
ATOM 1084 C C . PHE A 1 139 ? -23.062 -4.857 27.079 1.00 92.56 139 PHE A C 1
ATOM 1086 O O . PHE A 1 139 ? -22.948 -6.007 26.646 1.00 92.56 139 PHE A O 1
ATOM 1093 N N . ASP A 1 140 ? -23.658 -3.876 26.409 1.00 93.06 140 ASP A N 1
ATOM 1094 C CA . ASP A 1 140 ? -24.140 -3.971 25.033 1.00 93.06 140 ASP A CA 1
ATOM 1095 C C . ASP A 1 140 ? -23.533 -2.829 24.215 1.00 93.06 140 ASP A C 1
ATOM 1097 O O . ASP A 1 140 ? -23.743 -1.659 24.521 1.00 93.06 140 ASP A O 1
ATOM 1101 N N . ILE A 1 141 ? -22.779 -3.166 23.168 1.00 90.94 141 ILE A N 1
ATOM 1102 C CA . ILE A 1 141 ? -22.024 -2.180 22.393 1.00 90.94 141 ILE A CA 1
ATOM 1103 C C . ILE A 1 141 ? -22.920 -1.168 21.671 1.00 90.94 141 ILE A C 1
ATOM 1105 O O . ILE A 1 141 ? -22.558 0.001 21.600 1.00 90.94 141 ILE A O 1
ATOM 1109 N N . GLU A 1 142 ? -24.086 -1.585 21.178 1.00 90.56 142 GLU A N 1
ATOM 1110 C CA . GLU A 1 142 ? -24.996 -0.699 20.438 1.00 90.56 142 GLU A CA 1
ATOM 1111 C C . GLU A 1 142 ? -25.635 0.336 21.373 1.00 90.56 142 GLU A C 1
ATOM 1113 O O . GLU A 1 142 ? -25.836 1.494 21.005 1.00 90.56 142 GLU A O 1
ATOM 1118 N N . ARG A 1 143 ? -25.932 -0.083 22.609 1.00 91.81 143 ARG A N 1
ATOM 1119 C CA . ARG A 1 143 ? -26.544 0.757 23.644 1.00 91.81 143 ARG A CA 1
ATOM 1120 C C . ARG A 1 143 ? -25.518 1.644 24.343 1.00 91.81 143 ARG A C 1
ATOM 1122 O O . ARG A 1 143 ? -25.768 2.826 24.555 1.00 91.81 143 ARG A O 1
ATOM 1129 N N . ASP A 1 144 ? -24.393 1.057 24.738 1.00 91.25 144 ASP A N 1
ATOM 1130 C CA . ASP A 1 144 ? -23.427 1.679 25.645 1.00 91.25 144 ASP A CA 1
ATOM 1131 C C . ASP A 1 144 ? -22.324 2.435 24.894 1.00 91.25 144 ASP A C 1
ATOM 1133 O O . ASP A 1 144 ? -21.675 3.297 25.483 1.00 91.25 144 ASP A O 1
ATOM 1137 N N . TYR A 1 145 ? -22.127 2.161 23.598 1.00 90.06 145 TYR A N 1
ATOM 1138 C CA . TYR A 1 145 ? -21.178 2.880 22.744 1.00 90.06 145 TYR A CA 1
ATOM 1139 C C . TYR A 1 145 ? -21.798 3.277 21.384 1.00 90.06 145 TYR A C 1
ATOM 1141 O O . TYR A 1 145 ? -21.448 2.712 20.339 1.00 90.06 145 TYR A O 1
ATOM 1149 N N . PRO A 1 146 ? -22.728 4.257 21.375 1.00 87.12 146 PRO A N 1
ATOM 1150 C CA . PRO A 1 146 ? -23.482 4.645 20.182 1.00 87.12 146 PRO A CA 1
ATOM 1151 C C . PRO A 1 146 ? -22.620 5.127 19.010 1.00 87.12 146 PRO A C 1
ATOM 1153 O O . PRO A 1 146 ? -21.524 5.664 19.180 1.00 87.12 146 PRO A O 1
ATOM 1156 N N . ARG A 1 147 ? -23.149 4.980 17.790 1.00 82.88 147 ARG A N 1
ATOM 1157 C CA . ARG A 1 147 ? -22.355 5.109 16.550 1.00 82.88 147 ARG A CA 1
ATOM 1158 C C . ARG A 1 147 ? -21.904 6.533 16.287 1.00 82.88 147 ARG A C 1
ATOM 1160 O O . ARG A 1 147 ? -20.911 6.753 15.609 1.00 82.88 147 ARG A O 1
ATOM 1167 N N . GLU A 1 148 ? -22.623 7.482 16.858 1.00 85.06 148 GLU A N 1
ATOM 1168 C CA . GLU A 1 148 ? -22.341 8.912 16.807 1.00 85.06 148 GLU A CA 1
ATOM 1169 C C . GLU A 1 148 ? -20.978 9.266 17.421 1.00 85.06 148 GLU A C 1
ATOM 1171 O O . GLU A 1 148 ? -20.385 10.275 17.048 1.00 85.06 148 GLU A O 1
ATOM 1176 N N . PHE A 1 149 ? -20.457 8.423 18.320 1.00 82.00 149 PHE A N 1
ATOM 1177 C CA . PHE A 1 149 ? -19.141 8.604 18.935 1.00 82.00 149 PHE A CA 1
ATOM 1178 C C . PHE A 1 149 ? -18.000 7.975 18.126 1.00 82.00 149 PHE A C 1
ATOM 1180 O O . PHE A 1 149 ? -16.831 8.264 18.388 1.00 82.00 149 PHE A O 1
ATOM 1187 N N . LEU A 1 150 ? -18.315 7.150 17.121 1.00 81.69 150 LEU A N 1
ATOM 1188 C CA . LEU A 1 150 ? -17.318 6.627 16.194 1.00 81.69 150 LEU A CA 1
ATOM 1189 C C . LEU A 1 150 ? -16.975 7.671 15.121 1.00 81.69 150 LEU A C 1
ATOM 1191 O O . LEU A 1 150 ? -17.855 8.396 14.650 1.00 81.69 150 LEU A O 1
ATOM 1195 N N . PRO A 1 151 ? -15.713 7.727 14.659 1.00 77.88 151 PRO A N 1
ATOM 1196 C CA . PRO A 1 151 ? -15.348 8.565 13.526 1.00 77.88 151 PRO A CA 1
ATOM 1197 C C . PRO A 1 151 ? -16.228 8.264 12.297 1.00 77.88 151 PRO A C 1
ATOM 1199 O O . PRO A 1 151 ? -16.444 7.092 11.988 1.00 77.88 151 PRO A O 1
ATOM 1202 N N . PRO A 1 152 ? -16.684 9.274 11.529 1.00 73.62 152 PRO A N 1
ATOM 1203 C CA . PRO A 1 152 ? -17.561 9.060 10.369 1.00 73.62 152 PRO A CA 1
ATOM 1204 C C . PRO A 1 152 ? -16.975 8.137 9.290 1.00 73.62 152 PRO A C 1
ATOM 1206 O O . PRO A 1 152 ? -17.708 7.496 8.544 1.00 73.62 152 PRO A O 1
ATOM 1209 N N . HIS A 1 153 ? -15.645 8.074 9.212 1.00 69.44 153 HIS A N 1
ATOM 1210 C CA . HIS A 1 153 ? -14.881 7.236 8.287 1.00 69.44 153 HIS A CA 1
ATOM 1211 C C . HIS A 1 153 ? -14.421 5.912 8.923 1.00 69.44 153 HIS A C 1
ATOM 1213 O O . HIS A 1 153 ? -13.602 5.200 8.343 1.00 69.44 153 HIS A O 1
ATOM 1219 N N . ALA A 1 154 ? -14.909 5.571 10.120 1.00 72.44 154 ALA A N 1
ATOM 1220 C CA . ALA A 1 154 ? -14.602 4.302 10.759 1.00 72.44 154 ALA A CA 1
ATOM 1221 C C . ALA A 1 154 ? -15.200 3.151 9.937 1.00 72.44 154 ALA A C 1
ATOM 1223 O O . ALA A 1 154 ? -16.415 3.017 9.805 1.00 72.44 154 ALA A O 1
ATOM 1224 N N . VAL A 1 155 ? -14.324 2.302 9.399 1.00 72.19 155 VAL A N 1
ATOM 1225 C CA . VAL A 1 155 ? -14.695 1.100 8.626 1.00 72.19 155 VAL A CA 1
ATOM 1226 C C . VAL A 1 155 ? -14.926 -0.110 9.554 1.00 72.19 155 VAL A C 1
ATOM 1228 O O . VAL A 1 155 ? -15.224 -1.210 9.099 1.00 72.19 155 VAL A O 1
ATOM 1231 N N . PHE A 1 156 ? -14.783 0.067 10.872 1.00 81.50 156 PHE A N 1
ATOM 1232 C CA . PHE A 1 156 ? -14.882 -1.023 11.846 1.00 81.50 156 PHE A CA 1
ATOM 1233 C C . PHE A 1 156 ? -16.328 -1.396 12.129 1.00 81.50 156 PHE A C 1
ATOM 1235 O O . PHE A 1 156 ? -17.205 -0.542 12.250 1.00 81.50 156 PHE A O 1
ATOM 1242 N N . SER A 1 157 ? -16.554 -2.692 12.309 1.00 85.81 157 SER A N 1
ATOM 1243 C CA . SER A 1 157 ? -17.857 -3.207 12.719 1.00 85.81 157 SER A CA 1
ATOM 1244 C C . SER A 1 157 ? -17.965 -3.254 14.244 1.00 85.81 157 SER A C 1
ATOM 1246 O O . SER A 1 157 ? -17.001 -3.584 14.939 1.00 85.81 157 SER A O 1
ATOM 1248 N N . TYR A 1 158 ? -19.151 -3.004 14.793 1.00 89.94 158 TYR A N 1
ATOM 1249 C CA . TYR A 1 158 ? -19.384 -3.200 16.224 1.00 89.94 158 TYR A CA 1
ATOM 1250 C C . TYR A 1 158 ? -19.074 -4.615 16.727 1.00 89.94 158 TYR A C 1
ATOM 1252 O O . TYR A 1 158 ? -18.401 -4.739 17.752 1.00 89.94 158 TYR A O 1
ATOM 1260 N N . PRO A 1 159 ? -19.424 -5.698 16.005 1.00 90.69 159 PRO A N 1
ATOM 1261 C CA . PRO A 1 159 ? -18.981 -7.039 16.374 1.00 90.69 159 PRO A CA 1
ATOM 1262 C C . PRO A 1 159 ? -17.458 -7.185 16.481 1.00 90.69 159 PRO A C 1
ATOM 1264 O O . PRO A 1 159 ? -16.967 -8.006 17.253 1.00 90.69 159 PRO A O 1
ATOM 1267 N N . GLU A 1 160 ? -16.673 -6.430 15.712 1.00 91.50 160 GLU A N 1
ATOM 1268 C CA . GLU A 1 160 ? -15.217 -6.421 15.852 1.00 91.50 160 GLU A CA 1
ATOM 1269 C C . GLU A 1 160 ? -14.773 -5.739 17.148 1.00 91.50 160 GLU A C 1
ATOM 1271 O O . GLU A 1 160 ? -14.002 -6.333 17.906 1.00 91.50 160 GLU A O 1
ATOM 1276 N N . ILE A 1 161 ? -15.289 -4.541 17.427 1.00 92.25 161 ILE A N 1
ATOM 1277 C CA . ILE A 1 161 ? -14.957 -3.785 18.641 1.00 92.25 161 ILE A CA 1
ATOM 1278 C C . ILE A 1 161 ? -15.347 -4.593 19.888 1.00 92.25 161 ILE A C 1
ATOM 1280 O O . ILE A 1 161 ? -14.517 -4.800 20.773 1.00 92.25 161 ILE A O 1
ATOM 1284 N N . ALA A 1 162 ? -16.562 -5.148 19.918 1.00 93.12 162 ALA A N 1
ATOM 1285 C CA . ALA A 1 162 ? -17.055 -5.965 21.025 1.00 93.12 162 ALA A CA 1
ATOM 1286 C C . ALA A 1 162 ? -16.207 -7.230 21.243 1.00 93.12 162 ALA A C 1
ATOM 1288 O O . ALA A 1 162 ? -15.856 -7.555 22.380 1.00 93.12 162 ALA A O 1
ATOM 1289 N N . ARG A 1 163 ? -15.813 -7.932 20.166 1.00 94.12 163 ARG A N 1
ATOM 1290 C CA . ARG A 1 163 ? -14.927 -9.108 20.267 1.00 94.12 163 ARG A CA 1
ATOM 1291 C C . ARG A 1 163 ? -13.564 -8.748 20.855 1.00 94.12 163 ARG A C 1
ATOM 1293 O O . ARG A 1 163 ? -13.071 -9.482 21.713 1.00 94.12 163 ARG A O 1
ATOM 1300 N N . ARG A 1 164 ? -12.962 -7.637 20.419 1.00 95.00 164 ARG A N 1
ATOM 1301 C CA . ARG A 1 164 ? -11.665 -7.169 20.933 1.00 95.00 164 ARG A CA 1
ATOM 1302 C C . ARG A 1 164 ? -11.765 -6.710 22.390 1.00 95.00 164 ARG A C 1
ATOM 1304 O O . ARG A 1 164 ? -10.926 -7.102 23.196 1.00 95.00 164 ARG A O 1
ATOM 1311 N N . ALA A 1 165 ? -12.817 -5.982 22.761 1.00 94.69 165 ALA A N 1
ATOM 1312 C CA . ALA A 1 165 ? -13.066 -5.592 24.149 1.00 94.69 165 ALA A CA 1
ATOM 1313 C C . ALA A 1 165 ? -13.239 -6.819 25.066 1.00 94.69 165 ALA A C 1
ATOM 1315 O O . ALA A 1 165 ? -12.599 -6.920 26.114 1.00 94.69 165 ALA A O 1
ATOM 1316 N N . ALA A 1 166 ? -14.019 -7.817 24.636 1.00 94.06 166 ALA A N 1
ATOM 1317 C CA . ALA A 1 166 ? -14.175 -9.076 25.365 1.00 94.06 166 ALA A CA 1
ATOM 1318 C C . ALA A 1 166 ? -12.850 -9.850 25.498 1.00 94.06 166 ALA A C 1
ATOM 1320 O O . ALA A 1 166 ? -12.568 -10.434 26.547 1.00 94.06 166 ALA A O 1
ATOM 1321 N N . MET A 1 167 ? -12.016 -9.851 24.454 1.00 95.50 167 MET A N 1
ATOM 1322 C CA . MET A 1 167 ? -10.667 -10.418 24.515 1.00 95.50 167 MET A CA 1
ATOM 1323 C C . MET A 1 167 ? -9.795 -9.685 25.542 1.00 95.50 167 MET A C 1
ATOM 1325 O O . MET A 1 167 ? -9.164 -10.345 26.367 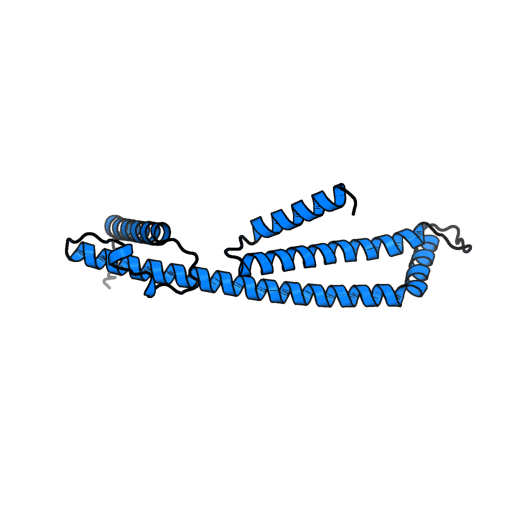1.00 95.50 167 MET A O 1
ATOM 1329 N N . ASN A 1 168 ? -9.801 -8.350 25.555 1.00 95.50 168 ASN A N 1
ATOM 1330 C CA . ASN A 1 168 ? -9.049 -7.548 26.522 1.00 95.50 168 ASN A CA 1
ATOM 1331 C C . ASN A 1 168 ? -9.462 -7.843 27.970 1.00 95.50 168 ASN A C 1
ATOM 1333 O O . ASN A 1 168 ? -8.596 -7.988 28.832 1.00 95.50 168 ASN A O 1
ATOM 1337 N N . LEU A 1 169 ? -10.763 -7.998 28.238 1.00 93.06 169 LEU A N 1
ATOM 1338 C CA . LEU A 1 169 ? -11.269 -8.399 29.555 1.00 93.06 169 LEU A CA 1
ATOM 1339 C C . LEU A 1 169 ? -10.717 -9.760 29.994 1.00 93.06 169 LEU A C 1
ATOM 1341 O O . LEU A 1 169 ? -10.198 -9.883 31.103 1.00 93.06 169 LEU A O 1
ATOM 1345 N N . ARG A 1 170 ? -10.766 -10.766 29.109 1.00 93.56 170 ARG A N 1
ATOM 1346 C CA . ARG A 1 170 ? -10.225 -12.110 29.387 1.00 93.56 170 ARG A CA 1
ATOM 1347 C C . ARG A 1 170 ? -8.720 -12.082 29.623 1.00 93.56 170 ARG A C 1
ATOM 1349 O O . ARG A 1 170 ? -8.228 -12.760 30.521 1.00 93.56 170 ARG A O 1
ATOM 1356 N N . LEU A 1 171 ? -7.982 -11.289 28.846 1.00 94.31 171 LEU A N 1
ATOM 1357 C CA . LEU A 1 171 ? -6.546 -11.103 29.049 1.00 94.31 171 LEU A CA 1
ATOM 1358 C C . LEU A 1 171 ? -6.251 -10.425 30.390 1.00 94.31 171 LEU A C 1
ATOM 1360 O O . LEU A 1 171 ? -5.332 -10.844 31.087 1.00 94.31 171 LEU A O 1
ATOM 1364 N N . ALA A 1 172 ? -7.031 -9.417 30.782 1.00 91.56 172 ALA A N 1
ATOM 1365 C CA . ALA A 1 172 ? -6.887 -8.764 32.079 1.00 91.56 172 ALA A CA 1
ATOM 1366 C C . ALA A 1 172 ? -7.192 -9.722 33.244 1.00 91.56 172 ALA A C 1
ATOM 1368 O O . ALA A 1 172 ? -6.467 -9.726 34.238 1.00 91.56 172 ALA A O 1
ATOM 1369 N N . GLU A 1 173 ? -8.222 -10.563 33.121 1.00 90.31 173 GLU A N 1
ATOM 1370 C CA . GLU A 1 173 ? -8.530 -11.614 34.097 1.00 90.31 173 GLU A CA 1
ATOM 1371 C C . GLU A 1 173 ? -7.399 -12.647 34.188 1.00 90.31 173 GLU A C 1
ATOM 1373 O O . GLU A 1 173 ? -6.937 -12.965 35.285 1.00 90.31 173 GLU A O 1
ATOM 1378 N N . ALA A 1 174 ? -6.892 -13.114 33.043 1.00 93.31 174 ALA A N 1
ATOM 1379 C CA . ALA A 1 174 ? -5.764 -14.036 32.986 1.00 93.31 174 ALA A CA 1
ATOM 1380 C C . ALA A 1 174 ? -4.510 -13.436 33.642 1.00 93.31 174 ALA A C 1
ATOM 1382 O O . ALA A 1 174 ? -3.880 -14.100 34.462 1.00 93.31 174 ALA A O 1
ATOM 1383 N N . ARG A 1 175 ? -4.185 -12.167 33.359 1.00 92.56 175 ARG A N 1
ATOM 1384 C CA . ARG A 1 175 ? -3.079 -11.451 34.017 1.00 92.56 175 ARG A CA 1
ATOM 1385 C C . ARG A 1 175 ? -3.270 -11.406 35.530 1.00 92.56 175 ARG A C 1
ATOM 1387 O O . ARG A 1 175 ? -2.384 -11.824 36.258 1.00 92.56 175 ARG A O 1
ATOM 1394 N N . LYS A 1 176 ? -4.451 -11.025 36.026 1.00 89.69 176 LYS A N 1
ATOM 1395 C CA . LYS A 1 176 ? -4.738 -11.019 37.475 1.00 89.69 176 LYS A CA 1
ATOM 1396 C C . LYS A 1 176 ? -4.597 -12.400 38.123 1.00 89.69 176 LYS A C 1
ATOM 1398 O O . LYS A 1 176 ? -4.166 -12.492 39.269 1.00 89.69 176 LYS A O 1
ATOM 1403 N N . ARG A 1 177 ? -4.994 -13.462 37.418 1.00 89.69 177 ARG A N 1
ATOM 1404 C CA . ARG A 1 177 ? -5.003 -14.835 37.941 1.00 89.69 177 ARG A CA 1
ATOM 1405 C C . ARG A 1 177 ? -3.634 -15.515 37.887 1.00 89.69 177 ARG A C 1
ATOM 1407 O O . ARG A 1 177 ? -3.354 -16.348 38.746 1.00 89.69 177 ARG A O 1
ATOM 1414 N N . PHE A 1 178 ? -2.810 -15.190 36.891 1.00 88.25 178 PHE A N 1
ATOM 1415 C CA . PHE A 1 178 ? -1.580 -15.928 36.585 1.00 88.25 178 PHE A CA 1
ATOM 1416 C C . PHE A 1 178 ? -0.293 -15.087 36.639 1.00 88.25 178 PHE A C 1
ATOM 1418 O O . PHE A 1 178 ? 0.775 -15.663 36.839 1.00 88.25 178 PHE A O 1
ATOM 1425 N N . GLU A 1 179 ? -0.344 -13.753 36.535 1.00 77.25 179 GLU A N 1
ATOM 1426 C CA . GLU A 1 179 ? 0.812 -12.904 36.861 1.00 77.25 179 GLU A CA 1
ATOM 1427 C C . GLU A 1 179 ? 0.872 -12.702 38.380 1.00 77.25 179 GLU A C 1
ATOM 1429 O O . GLU A 1 179 ? 0.230 -11.823 38.953 1.00 77.25 179 GLU A O 1
ATOM 1434 N N . ALA A 1 180 ? 1.653 -13.545 39.059 1.00 62.16 180 ALA A N 1
ATOM 1435 C CA . ALA A 1 180 ? 1.969 -13.348 40.470 1.00 62.16 180 ALA A CA 1
ATOM 1436 C C . ALA A 1 180 ? 2.632 -11.969 40.686 1.00 62.16 180 ALA A C 1
ATOM 1438 O O . ALA A 1 180 ? 3.456 -11.552 39.863 1.00 62.16 180 ALA A O 1
ATOM 1439 N N . PRO A 1 181 ? 2.364 -11.264 41.805 1.00 59.03 181 PRO A N 1
ATOM 1440 C CA . PRO A 1 181 ? 3.099 -10.050 42.119 1.00 59.03 181 PRO A CA 1
ATOM 1441 C C . PRO A 1 181 ? 4.579 -10.418 42.247 1.00 59.03 181 PRO A C 1
ATOM 1443 O O . PRO A 1 181 ? 4.934 -11.288 43.047 1.00 59.03 181 PRO A O 1
ATOM 1446 N N . LYS A 1 182 ? 5.451 -9.769 41.461 1.00 60.88 182 LYS A N 1
ATOM 1447 C CA . LYS A 1 182 ? 6.904 -9.842 41.661 1.00 60.88 182 LYS A CA 1
ATOM 1448 C C . LYS A 1 182 ? 7.169 -9.427 43.109 1.00 60.88 182 LYS A C 1
ATOM 1450 O O . LYS A 1 182 ? 7.147 -8.238 43.416 1.00 60.88 182 LYS A O 1
ATOM 1455 N N . LYS A 1 183 ? 7.352 -10.399 44.013 1.00 56.00 183 LYS A N 1
ATOM 1456 C CA . LYS A 1 183 ? 7.748 -10.151 45.403 1.00 56.00 183 LYS A CA 1
ATOM 1457 C C . LYS A 1 183 ? 9.023 -9.320 45.341 1.00 56.00 183 LYS A C 1
ATOM 1459 O O . LYS A 1 183 ? 10.077 -9.830 44.970 1.00 56.00 183 LYS A O 1
ATOM 1464 N N . GLY A 1 184 ? 8.909 -8.033 45.662 1.00 54.00 184 GLY A N 1
ATOM 1465 C CA . GLY A 1 184 ? 10.062 -7.183 45.882 1.00 54.00 184 GLY A CA 1
ATOM 1466 C C . GLY A 1 184 ? 10.877 -7.820 46.995 1.00 54.00 184 GLY A C 1
ATOM 1467 O O . GLY A 1 184 ? 10.418 -7.896 48.135 1.00 54.00 184 GLY A O 1
ATOM 1468 N N . PHE A 1 185 ? 12.055 -8.336 46.658 1.00 54.03 185 PHE A N 1
ATOM 1469 C CA . PHE A 1 185 ? 13.036 -8.729 47.653 1.00 54.03 185 PHE A CA 1
ATOM 1470 C C . PHE A 1 185 ? 13.387 -7.470 48.452 1.00 54.03 185 PHE A C 1
ATOM 1472 O O . PHE A 1 185 ? 14.162 -6.630 47.997 1.00 54.03 185 PHE A O 1
ATOM 1479 N N . ARG A 1 186 ? 12.792 -7.311 49.640 1.00 54.81 186 ARG A N 1
ATOM 1480 C CA . ARG A 1 186 ? 13.326 -6.409 50.661 1.00 54.81 186 ARG A CA 1
ATOM 1481 C C . ARG A 1 186 ? 14.705 -6.954 51.027 1.00 54.81 186 ARG A C 1
ATOM 1483 O O . ARG A 1 186 ? 14.799 -7.965 51.717 1.00 54.81 186 ARG A O 1
ATOM 1490 N N . LYS A 1 187 ? 15.765 -6.313 50.529 1.00 51.62 187 LYS A N 1
ATOM 1491 C CA . LYS A 1 187 ? 17.107 -6.476 51.092 1.00 51.62 187 LYS A CA 1
ATOM 1492 C C . LYS A 1 187 ? 17.065 -5.914 52.511 1.00 51.62 187 LYS A C 1
ATOM 1494 O O . LYS A 1 187 ? 16.879 -4.715 52.685 1.00 51.62 187 LYS A O 1
ATOM 1499 N N . ALA A 1 188 ? 17.185 -6.795 53.495 1.00 49.62 188 ALA A N 1
ATOM 1500 C CA . ALA A 1 188 ? 17.629 -6.424 54.826 1.00 49.62 188 ALA A CA 1
ATOM 1501 C C . ALA A 1 188 ? 19.163 -6.411 54.804 1.00 49.62 188 ALA A C 1
ATOM 1503 O O . ALA A 1 188 ? 19.769 -7.450 54.539 1.00 49.62 188 ALA A O 1
ATOM 1504 N N . ALA A 1 189 ? 19.753 -5.237 55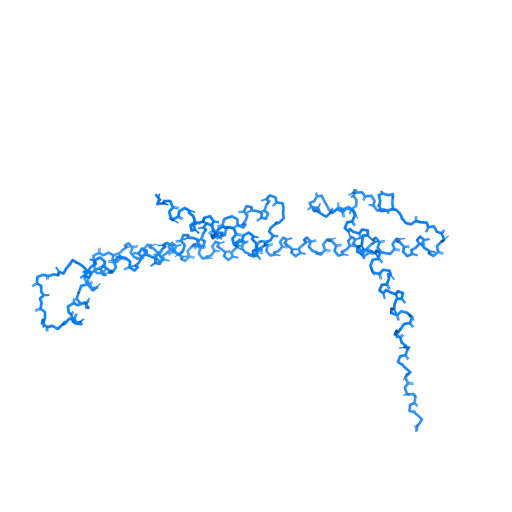.011 1.00 52.44 189 ALA A N 1
ATOM 1505 C CA . ALA A 1 189 ? 21.113 -5.026 55.500 1.00 52.44 189 ALA A CA 1
ATOM 1506 C C . ALA A 1 189 ? 21.195 -3.588 56.018 1.00 52.44 189 ALA A C 1
ATOM 1508 O O . ALA A 1 189 ? 20.801 -2.685 55.243 1.00 52.44 189 ALA A O 1
#

Sequence (189 aa):
MTPEDEAAYQAHCQGMVESLAPLGHFECDLVQSIADDRWRLKLAAVIDNNTFTRGLNDPDDIHTQHPEADAALAQTRVWLTDSHKLGLLTLYEARIQRKIEKNLAILRQQQQDRQAALEKAVEEATLLAQLAAAKGESFDIERDYPREFLPPHAVFSYPEIARRAAMNLRLAEARKRFEAPKKGFRKAA

pLDDT: mean 90.4, std 10.14, range [49.62, 98.62]

Foldseek 3Di:
DDVVVVVVLVVQLVVLCVVLVADDDLLNVLSNLLSVLVVLLVVLVVVVVVLLVVLLVVFDPDDPVDSVVSSVVSSVVSCVVCVVVNVVSVVSNVVSVVSSVVSVVVSVVVVVVQVVLLVVLLVVLLVQCVVCVVVVHHDDCCVRPPPVPRDPPHPDDSVVSVVSSVVVVVVVVCCVVPVDPPPPPPDDD

Radius of gyration: 29.97 Å; chains: 1; bounding box: 62×28×97 Å

Secondary structure (DSSP, 8-state):
--HHHHHHHHHHHHHHHHHH---HHHHHHHHHHHHHHHHHHHHHHHHHHHHHHHHHHS--S---S-HHHHHHHHHHHHHHHHHHHHHHHHHHHHHHHHHHHHHHHHHHHHHHHHHHHHHHHHHHHHHHHHHHHHHTPPP-HHHHS-GGGS-TT----HHHHHHHHHHHHHHHHHHHHHS----------